Protein AF-A0A971BRP7-F1 (afdb_monomer_lite)

Structure (mmCIF, N/CA/C/O backbone):
data_AF-A0A971BRP7-F1
#
_entry.id   AF-A0A971BRP7-F1
#
loop_
_atom_site.group_PDB
_atom_site.id
_atom_site.type_symbol
_atom_site.label_atom_id
_atom_site.label_alt_id
_atom_site.label_comp_id
_atom_site.label_asym_id
_atom_site.label_entity_id
_atom_site.label_seq_id
_atom_site.pdbx_PDB_ins_code
_atom_site.Cartn_x
_atom_site.Cartn_y
_atom_site.Cartn_z
_atom_site.occupancy
_atom_site.B_iso_or_equiv
_atom_site.auth_seq_id
_atom_site.auth_comp_id
_atom_site.auth_asym_id
_atom_site.auth_atom_id
_atom_site.pdbx_PDB_model_num
ATOM 1 N N . MET A 1 1 ? -30.272 35.375 44.073 1.00 50.72 1 MET A N 1
ATOM 2 C CA . MET A 1 1 ? -29.028 36.165 44.194 1.00 50.72 1 MET A CA 1
ATOM 3 C C . MET A 1 1 ? -27.838 35.261 43.909 1.00 50.72 1 MET A C 1
ATOM 5 O O . MET A 1 1 ? -27.500 34.450 44.753 1.00 50.72 1 MET A O 1
ATOM 9 N N . ALA A 1 2 ? -27.230 35.386 42.732 1.00 46.94 2 ALA A N 1
ATOM 10 C CA . ALA A 1 2 ? -25.872 34.924 42.449 1.00 46.94 2 ALA A CA 1
ATOM 11 C C . ALA A 1 2 ? -25.358 35.765 41.273 1.00 46.94 2 ALA A C 1
ATOM 13 O O . ALA A 1 2 ? -25.915 35.740 40.180 1.00 46.94 2 ALA A O 1
ATOM 14 N N . LYS A 1 3 ? -24.373 36.614 41.567 1.00 53.03 3 LYS A N 1
ATOM 15 C CA . LYS A 1 3 ? -23.630 37.446 40.617 1.00 53.03 3 LYS A CA 1
ATOM 16 C C . LYS A 1 3 ? -22.533 36.584 39.991 1.00 53.03 3 LYS A C 1
ATOM 18 O O . LYS A 1 3 ? -21.958 35.786 40.728 1.00 53.03 3 LYS A O 1
ATOM 23 N N . SER A 1 4 ? -22.184 36.851 38.727 1.00 46.00 4 SER A N 1
ATOM 24 C CA . SER A 1 4 ? -20.840 36.770 38.095 1.00 46.00 4 SER A CA 1
ATOM 25 C C . SER A 1 4 ? -20.939 36.179 36.686 1.00 46.00 4 SER A C 1
ATOM 27 O O . SER A 1 4 ? -21.708 35.257 36.479 1.00 46.00 4 SER A O 1
ATOM 29 N N . LYS A 1 5 ? -20.180 36.580 35.667 1.00 52.84 5 LYS A N 1
ATOM 30 C CA . LYS A 1 5 ? -19.298 37.725 35.406 1.00 52.84 5 LYS A CA 1
ATOM 31 C C . LYS A 1 5 ? -19.125 37.730 33.882 1.00 52.84 5 LYS A C 1
ATOM 33 O O . LYS A 1 5 ? -18.932 36.687 33.268 1.00 52.84 5 LYS A O 1
ATOM 38 N N . THR A 1 6 ? -19.201 38.914 33.303 1.00 49.50 6 THR A N 1
ATOM 39 C CA . THR A 1 6 ? -19.110 39.221 31.876 1.00 49.50 6 THR A CA 1
ATOM 40 C C . THR A 1 6 ? -17.672 39.049 31.366 1.00 49.50 6 THR A C 1
ATOM 42 O O . THR A 1 6 ? -16.755 39.636 31.942 1.00 49.50 6 THR A O 1
ATOM 45 N N . ALA A 1 7 ? -17.463 38.302 30.275 1.00 58.00 7 ALA A N 1
ATOM 46 C CA . ALA A 1 7 ? -16.164 38.165 29.606 1.00 58.00 7 ALA A CA 1
ATOM 47 C C . ALA A 1 7 ? -16.152 38.899 28.250 1.00 58.00 7 ALA A C 1
ATOM 49 O O . ALA A 1 7 ? -16.600 38.412 27.219 1.00 58.00 7 ALA A O 1
ATOM 50 N N . LYS A 1 8 ? -15.664 40.135 28.351 1.00 57.88 8 LYS A N 1
ATOM 51 C CA . LYS A 1 8 ? -14.970 41.024 27.404 1.00 57.88 8 LYS A CA 1
ATOM 52 C C . LYS A 1 8 ? -14.690 40.499 25.978 1.00 57.88 8 LYS A C 1
ATOM 54 O O . LYS A 1 8 ? -13.767 39.725 25.750 1.00 57.88 8 LYS A O 1
ATOM 59 N N . SER A 1 9 ? -15.399 41.079 25.009 1.00 50.59 9 SER A N 1
ATOM 60 C CA . SER A 1 9 ? -15.060 41.107 23.582 1.00 50.59 9 SER A CA 1
ATOM 61 C C . SER A 1 9 ? -13.844 42.011 23.325 1.00 50.59 9 SER A C 1
ATOM 63 O O . SER A 1 9 ? -13.901 43.217 23.583 1.00 50.59 9 SER A O 1
ATOM 65 N N . GLY A 1 10 ? -12.753 41.448 22.807 1.00 54.00 10 GLY A N 1
ATOM 66 C CA . GLY A 1 10 ? -11.588 42.192 22.327 1.00 54.00 10 GLY A CA 1
ATOM 67 C C . GLY A 1 10 ? -11.735 42.549 20.850 1.00 54.00 10 GLY A C 1
ATOM 68 O O . GLY A 1 10 ? -11.428 41.738 19.984 1.00 54.00 10 GLY A O 1
ATOM 69 N N . LYS A 1 11 ? -12.216 43.763 20.579 1.00 51.66 11 LYS A N 1
ATOM 70 C CA . LYS A 1 11 ? -12.203 44.418 19.269 1.00 51.66 11 LYS A CA 1
ATOM 71 C C . LYS A 1 11 ? -10.840 45.088 19.093 1.00 51.66 11 LYS A C 1
ATOM 73 O O . LYS A 1 11 ? -10.501 45.974 19.872 1.00 51.66 11 LYS A O 1
ATOM 78 N N . SER A 1 12 ? -10.049 44.646 18.121 1.00 56.62 12 SER A N 1
ATOM 79 C CA . SER A 1 12 ? -8.823 45.328 17.702 1.00 56.62 12 SER A CA 1
ATOM 80 C C . SER A 1 12 ? -9.032 45.941 16.323 1.00 56.62 12 SER A C 1
ATOM 82 O O . SER A 1 12 ? -8.952 45.285 15.286 1.00 56.62 12 SER A O 1
ATOM 84 N N . ASP A 1 13 ? -9.317 47.239 16.346 1.00 53.88 13 ASP A N 1
ATOM 85 C CA . ASP A 1 13 ? -9.281 48.128 15.198 1.00 53.88 13 ASP A CA 1
ATOM 86 C C . ASP A 1 13 ? -7.831 48.235 14.692 1.00 53.88 13 ASP A C 1
ATOM 88 O O . ASP A 1 13 ? -6.940 48.682 15.420 1.00 53.88 13 ASP A O 1
ATOM 92 N N . LYS A 1 14 ? -7.567 47.832 13.441 1.00 58.16 14 LYS A N 1
ATOM 93 C CA . LYS A 1 14 ? -6.310 48.160 12.756 1.00 58.16 14 LYS A CA 1
ATOM 94 C C . LYS A 1 14 ? -6.590 49.170 11.654 1.00 58.16 14 LYS A C 1
ATOM 96 O O . LYS A 1 14 ? -7.125 48.844 10.599 1.00 58.16 14 LYS A O 1
ATOM 101 N N . ALA A 1 15 ? -6.239 50.408 11.985 1.00 53.81 15 ALA A N 1
ATOM 102 C CA . ALA A 1 15 ? -6.351 51.601 11.172 1.00 53.81 15 ALA A CA 1
ATOM 103 C C . ALA A 1 15 ? -5.710 51.441 9.787 1.00 53.81 15 ALA A C 1
ATOM 105 O O . ALA A 1 15 ? -4.646 50.836 9.626 1.00 53.81 15 ALA A O 1
ATOM 106 N N . GLY A 1 16 ? -6.380 52.035 8.800 1.00 49.34 16 GLY A N 1
ATOM 107 C CA . GLY A 1 16 ? -5.879 52.184 7.447 1.00 49.34 16 GLY A CA 1
ATOM 108 C C . GLY A 1 16 ? -4.649 53.083 7.379 1.00 49.34 16 GLY A C 1
ATOM 109 O O . GLY A 1 16 ? -4.495 54.030 8.146 1.00 49.34 16 GLY A O 1
ATOM 110 N N . ASN A 1 17 ? -3.800 52.804 6.396 1.00 49.53 17 ASN A N 1
ATOM 111 C CA . ASN A 1 17 ? -2.860 53.780 5.877 1.00 49.53 17 ASN A CA 1
ATOM 112 C C . ASN A 1 17 ? -3.037 53.841 4.358 1.00 49.53 17 ASN A C 1
ATOM 114 O O . ASN A 1 17 ? -2.542 52.992 3.616 1.00 49.53 17 ASN A O 1
ATOM 118 N N . ALA A 1 18 ? -3.823 54.823 3.923 1.00 52.53 18 ALA A N 1
ATOM 119 C CA . ALA A 1 18 ? -3.968 55.210 2.533 1.00 52.53 18 ALA A CA 1
ATOM 120 C C . ALA A 1 18 ? -2.824 56.172 2.184 1.00 52.53 18 ALA A C 1
ATOM 122 O O . ALA A 1 18 ? -2.900 57.366 2.451 1.00 52.53 18 ALA A O 1
ATOM 123 N N . GLY A 1 19 ? -1.761 55.640 1.583 1.00 51.09 19 GLY A N 1
ATOM 124 C CA . GLY A 1 19 ? -0.672 56.422 1.004 1.00 51.09 19 GLY A CA 1
ATOM 125 C C . GLY A 1 19 ? -0.676 56.289 -0.513 1.00 51.09 19 GLY A C 1
ATOM 126 O O . GLY A 1 19 ? -0.038 55.392 -1.055 1.00 51.09 19 GLY A O 1
ATOM 127 N N . LYS A 1 20 ? -1.408 57.179 -1.194 1.00 52.69 20 LYS A N 1
ATOM 128 C CA . LYS A 1 20 ? -1.277 57.426 -2.636 1.00 52.69 20 LYS A CA 1
ATOM 129 C C . LYS A 1 20 ? 0.123 57.983 -2.906 1.00 52.69 20 LYS A C 1
ATOM 131 O O . LYS A 1 20 ? 0.429 59.102 -2.509 1.00 52.69 20 LYS A O 1
ATOM 136 N N . GLY A 1 21 ? 0.941 57.202 -3.600 1.00 50.88 21 GLY A N 1
ATOM 137 C CA . GLY A 1 21 ? 2.238 57.600 -4.136 1.00 50.88 21 GLY A CA 1
ATOM 138 C C . GLY A 1 21 ? 2.336 57.156 -5.587 1.00 50.88 21 GLY A C 1
ATOM 139 O O . GLY A 1 21 ? 2.963 56.151 -5.893 1.00 50.88 21 GLY A O 1
ATOM 140 N N . ASP A 1 22 ? 1.650 57.895 -6.451 1.00 56.91 22 ASP A N 1
ATOM 141 C CA . ASP A 1 22 ? 1.823 57.879 -7.898 1.00 56.91 22 ASP A CA 1
ATOM 142 C C . ASP A 1 22 ? 3.239 58.382 -8.218 1.00 56.91 22 ASP A C 1
ATOM 144 O O . ASP A 1 22 ? 3.587 59.498 -7.813 1.00 56.91 22 ASP A O 1
ATOM 148 N N . LYS A 1 23 ? 4.069 57.542 -8.855 1.00 53.31 23 LYS A N 1
ATOM 149 C CA . LYS A 1 23 ? 5.197 57.963 -9.701 1.00 53.31 23 LYS A CA 1
ATOM 150 C C . LYS A 1 23 ? 5.869 56.786 -10.417 1.00 53.31 23 LYS A C 1
ATOM 152 O O . LYS A 1 23 ? 6.458 55.897 -9.807 1.00 53.31 23 LYS A O 1
ATOM 157 N N . SER A 1 24 ? 5.889 56.934 -11.740 1.00 53.84 24 SER A N 1
ATOM 158 C CA . SER A 1 24 ? 6.889 56.439 -12.697 1.00 53.84 24 SER A CA 1
ATOM 159 C C . SER A 1 24 ? 6.947 54.935 -12.965 1.00 53.84 24 SER A C 1
ATOM 161 O O . SER A 1 24 ? 7.870 54.226 -12.574 1.00 53.84 24 SER A O 1
ATOM 163 N N . ASP A 1 25 ? 6.000 54.510 -13.794 1.00 54.03 25 ASP A N 1
ATOM 164 C CA . ASP A 1 25 ? 6.086 53.343 -14.663 1.00 54.03 25 ASP A CA 1
ATOM 165 C C . ASP A 1 25 ? 7.074 53.639 -15.815 1.00 54.03 25 ASP A C 1
ATOM 167 O O . ASP A 1 25 ? 6.736 54.277 -16.816 1.00 54.03 25 ASP A O 1
ATOM 171 N N . LYS A 1 26 ? 8.354 53.283 -15.642 1.00 54.88 26 LYS A N 1
ATOM 172 C CA . LYS A 1 26 ? 9.332 53.297 -16.743 1.00 54.88 26 LYS A CA 1
ATOM 173 C C . LYS A 1 26 ? 10.458 52.283 -16.513 1.00 54.88 26 LYS A C 1
ATOM 175 O O . LYS A 1 26 ? 11.504 52.598 -15.962 1.00 54.88 26 LYS A O 1
ATOM 180 N N . GLY A 1 27 ? 10.236 51.071 -17.025 1.00 56.31 27 GLY A N 1
ATOM 181 C CA . GLY A 1 27 ? 11.297 50.189 -17.523 1.00 56.31 27 GLY A CA 1
ATOM 182 C C . GLY A 1 27 ? 11.855 49.135 -16.563 1.00 56.31 27 GLY A C 1
ATOM 183 O O . GLY A 1 27 ? 13.029 49.199 -16.228 1.00 56.31 27 GLY A O 1
ATOM 184 N N . ASP A 1 28 ? 11.082 48.093 -16.230 1.00 53.66 28 ASP A N 1
ATOM 185 C CA . ASP A 1 28 ? 11.605 46.923 -15.492 1.00 53.66 28 ASP A CA 1
ATOM 186 C C . ASP A 1 28 ? 11.364 45.579 -16.211 1.00 53.66 28 ASP A C 1
ATOM 188 O O . ASP A 1 28 ? 10.939 44.571 -15.643 1.00 53.66 28 ASP A O 1
ATOM 192 N N . LYS A 1 29 ? 11.645 45.538 -17.522 1.00 58.62 29 LYS A N 1
ATOM 193 C CA . LYS A 1 29 ? 11.709 44.264 -18.269 1.00 58.62 29 LYS A CA 1
ATOM 194 C C . LYS A 1 29 ? 13.022 43.495 -18.025 1.00 58.62 29 LYS A C 1
ATOM 196 O O . LYS A 1 29 ? 13.113 42.331 -18.409 1.00 58.62 29 LYS A O 1
ATOM 201 N N . GLY A 1 30 ? 14.004 44.096 -17.342 1.00 58.03 30 GLY A N 1
ATOM 202 C CA . GLY A 1 30 ? 15.287 43.468 -16.992 1.00 58.03 30 GLY A CA 1
ATOM 203 C C . GLY A 1 30 ? 15.272 42.641 -15.695 1.00 58.03 30 GLY A C 1
ATOM 204 O O . GLY A 1 30 ? 15.993 41.646 -15.593 1.00 58.03 30 GLY A O 1
ATOM 205 N N . GLY A 1 31 ? 14.423 42.976 -14.714 1.00 66.88 31 GLY A N 1
ATOM 206 C CA . GLY A 1 31 ? 14.435 42.325 -13.398 1.00 66.88 31 GLY A CA 1
ATOM 207 C C . GLY A 1 31 ? 13.960 40.865 -13.386 1.00 66.88 31 GLY A C 1
ATOM 208 O O . GLY A 1 31 ? 14.414 40.058 -12.565 1.00 66.88 31 GLY A O 1
ATOM 209 N N . LYS A 1 32 ? 13.076 40.472 -14.314 1.00 72.94 32 LYS A N 1
ATOM 210 C CA . LYS A 1 32 ? 12.477 39.122 -14.316 1.00 72.94 32 LYS A CA 1
ATOM 211 C C . LYS A 1 32 ? 13.487 38.031 -14.692 1.00 72.94 32 LYS A C 1
ATOM 213 O O . LYS A 1 32 ? 13.507 36.980 -14.048 1.00 72.94 32 LYS A O 1
ATOM 218 N N . ALA A 1 33 ? 14.361 38.297 -15.665 1.00 76.06 33 ALA A N 1
ATOM 219 C CA . ALA A 1 33 ? 15.396 37.354 -16.094 1.00 76.06 33 ALA A CA 1
ATOM 220 C C . ALA A 1 33 ? 16.473 37.159 -15.010 1.00 76.06 33 ALA A C 1
ATOM 222 O O . ALA A 1 33 ? 16.805 36.026 -14.655 1.00 76.06 33 ALA A O 1
ATOM 223 N N . ALA A 1 34 ? 16.935 38.249 -14.388 1.00 81.06 34 ALA A N 1
ATOM 224 C CA . ALA A 1 34 ? 17.905 38.186 -13.294 1.00 81.06 34 ALA A CA 1
ATOM 225 C C . ALA A 1 34 ? 17.356 37.426 -12.068 1.00 81.06 34 ALA A C 1
ATOM 227 O O . ALA A 1 34 ? 18.059 36.622 -11.445 1.00 8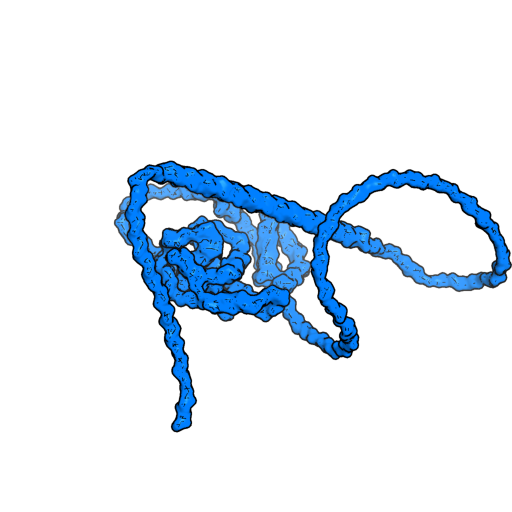1.06 34 ALA A O 1
ATOM 228 N N . LYS A 1 35 ? 16.068 37.612 -11.743 1.00 82.56 35 LYS A N 1
ATOM 229 C CA . LYS A 1 35 ? 15.405 36.894 -10.642 1.00 82.56 35 LYS A CA 1
ATOM 230 C C . LYS A 1 35 ? 15.256 35.395 -10.924 1.00 82.56 35 LYS A C 1
ATOM 232 O O . LYS A 1 35 ? 15.413 34.592 -10.001 1.00 82.56 35 LYS A O 1
ATOM 237 N N . ALA A 1 36 ? 14.990 35.008 -12.173 1.00 84.75 36 ALA A N 1
ATOM 238 C CA . ALA A 1 36 ? 14.926 33.604 -12.582 1.00 84.75 36 ALA A CA 1
ATOM 239 C C . ALA A 1 36 ? 16.300 32.918 -12.472 1.00 84.75 36 ALA A C 1
ATOM 241 O O . ALA A 1 36 ? 16.403 31.867 -11.839 1.00 84.75 36 ALA A O 1
ATOM 242 N N . ALA A 1 37 ? 17.365 33.562 -12.961 1.00 88.94 37 ALA A N 1
ATOM 243 C CA . ALA A 1 37 ? 18.731 33.045 -12.853 1.00 88.94 37 ALA A CA 1
ATOM 244 C C . ALA A 1 37 ? 19.175 32.861 -11.387 1.00 88.94 37 ALA A C 1
ATOM 246 O O . ALA A 1 37 ? 19.760 31.837 -11.028 1.00 88.94 37 ALA A O 1
ATOM 247 N N . LYS A 1 38 ? 18.826 33.803 -10.497 1.00 90.31 38 LYS A N 1
ATOM 248 C CA . LYS A 1 38 ? 19.119 33.686 -9.056 1.00 90.31 38 LYS A CA 1
ATOM 249 C C . LYS A 1 38 ? 18.382 32.510 -8.401 1.00 90.31 38 LYS A C 1
ATOM 251 O O . LYS A 1 38 ? 18.934 31.856 -7.517 1.00 90.31 38 LYS A O 1
ATOM 256 N N . ARG A 1 39 ? 17.146 32.221 -8.826 1.00 90.75 39 ARG A N 1
ATOM 257 C CA . ARG A 1 39 ? 16.372 31.066 -8.339 1.00 90.75 39 ARG A CA 1
ATOM 258 C C . ARG A 1 39 ? 16.939 29.736 -8.834 1.00 90.75 39 ARG A C 1
ATOM 260 O O . ARG A 1 39 ? 17.006 28.809 -8.033 1.00 90.75 39 ARG A O 1
ATOM 267 N N . ALA A 1 40 ? 17.379 29.664 -10.090 1.00 92.06 40 ALA A N 1
ATOM 268 C 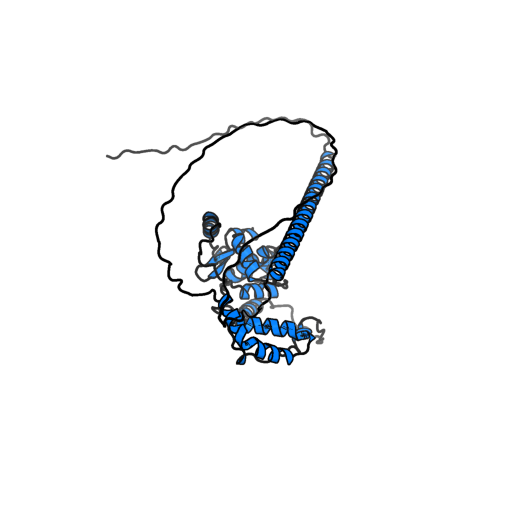CA . ALA A 1 40 ? 18.015 28.472 -10.652 1.00 92.06 40 ALA A CA 1
ATOM 269 C C . ALA A 1 40 ? 19.299 28.114 -9.885 1.00 92.06 40 ALA A C 1
ATOM 271 O O . ALA A 1 40 ? 19.386 27.026 -9.324 1.00 92.06 40 ALA A O 1
ATOM 272 N N . ARG A 1 41 ? 20.210 29.082 -9.700 1.00 92.75 41 ARG A N 1
ATOM 273 C CA . ARG A 1 41 ? 21.448 28.882 -8.921 1.00 92.75 41 ARG A CA 1
ATOM 274 C C . ARG A 1 41 ? 21.188 28.468 -7.469 1.00 92.75 41 ARG A C 1
ATOM 276 O O . ARG A 1 41 ? 21.946 27.695 -6.891 1.00 92.75 41 ARG A O 1
ATOM 283 N N . LYS A 1 42 ? 20.115 28.979 -6.849 1.00 94.25 42 LYS A N 1
ATOM 284 C CA . LYS A 1 42 ? 19.732 28.579 -5.483 1.00 94.25 42 LYS A CA 1
ATOM 285 C C . LYS A 1 42 ? 19.247 27.126 -5.428 1.00 94.25 42 LYS A C 1
ATOM 287 O O . LYS A 1 42 ? 19.546 26.453 -4.448 1.00 94.25 42 LYS A O 1
ATOM 292 N N . ARG A 1 43 ? 18.501 26.664 -6.438 1.00 93.06 43 ARG A N 1
ATOM 293 C CA . ARG A 1 43 ? 18.030 25.273 -6.527 1.00 93.06 43 ARG A CA 1
ATOM 294 C C . ARG A 1 43 ? 19.190 24.311 -6.754 1.00 93.06 43 ARG A C 1
ATOM 296 O O . ARG A 1 43 ? 19.330 23.387 -5.970 1.00 93.06 43 ARG A O 1
ATOM 303 N N . GLU A 1 44 ? 20.069 24.613 -7.702 1.00 96.06 44 GLU A N 1
ATOM 304 C CA . GLU A 1 44 ? 21.271 23.817 -7.984 1.00 96.06 44 GLU A CA 1
ATOM 305 C C . GLU A 1 44 ? 22.172 23.681 -6.742 1.00 96.06 44 GLU A C 1
ATOM 307 O O . GLU A 1 44 ? 22.601 22.589 -6.380 1.00 96.06 44 GLU A O 1
ATOM 312 N N . LYS A 1 45 ? 22.380 24.775 -5.994 1.00 95.38 45 LYS A N 1
ATOM 313 C CA . LYS A 1 45 ? 23.128 24.725 -4.727 1.00 95.38 45 LYS A CA 1
ATOM 314 C C . LYS A 1 45 ? 22.437 23.875 -3.652 1.00 95.38 45 LYS A C 1
ATOM 316 O O . LYS A 1 45 ? 23.123 23.285 -2.821 1.00 95.38 45 LYS A O 1
ATOM 321 N N . ALA A 1 46 ? 21.105 23.860 -3.611 1.00 93.06 46 ALA A N 1
ATOM 322 C CA . ALA A 1 46 ? 20.355 23.046 -2.656 1.00 93.06 46 ALA A CA 1
ATOM 323 C C . ALA A 1 46 ? 20.403 21.558 -3.028 1.00 93.06 46 ALA A C 1
ATOM 325 O O . ALA A 1 46 ? 20.581 20.722 -2.150 1.00 93.06 46 ALA A O 1
ATOM 326 N N . GLU A 1 47 ? 20.309 21.249 -4.319 1.00 94.75 47 GLU A N 1
ATOM 327 C CA . GLU A 1 47 ? 20.413 19.892 -4.851 1.00 94.75 47 GLU A CA 1
ATOM 328 C C . GLU A 1 47 ? 21.802 19.300 -4.606 1.00 94.75 47 GLU A C 1
ATOM 330 O O . GLU A 1 47 ? 21.903 18.228 -4.019 1.00 94.75 47 GLU A O 1
ATOM 335 N N . ARG A 1 48 ? 22.870 20.060 -4.887 1.00 97.31 48 ARG A N 1
ATOM 336 C CA . ARG A 1 48 ? 24.248 19.633 -4.601 1.00 97.31 48 ARG A CA 1
ATOM 337 C C . ARG A 1 48 ? 24.485 19.324 -3.118 1.00 97.31 48 ARG A C 1
ATOM 339 O O . ARG A 1 48 ? 25.182 18.372 -2.798 1.00 97.31 48 ARG A O 1
ATOM 346 N N . ARG A 1 49 ? 23.890 20.103 -2.205 1.00 95.56 49 ARG A N 1
ATOM 347 C CA . ARG A 1 49 ? 23.965 19.834 -0.755 1.00 95.56 49 ARG A CA 1
ATOM 348 C C . ARG A 1 49 ? 23.192 18.581 -0.353 1.00 95.56 49 ARG A C 1
ATOM 350 O O . ARG A 1 49 ? 23.643 17.852 0.518 1.00 95.56 49 ARG A O 1
ATOM 357 N N . ALA A 1 50 ? 22.034 18.341 -0.966 1.00 91.81 50 ALA A N 1
ATOM 358 C CA . ALA A 1 50 ? 21.249 17.140 -0.704 1.00 91.81 50 ALA A CA 1
ATOM 359 C C . ALA A 1 50 ? 21.955 15.877 -1.221 1.00 91.81 50 ALA A C 1
ATOM 361 O O . ALA A 1 50 ? 21.887 14.833 -0.581 1.00 91.81 50 ALA A O 1
ATOM 362 N N . GLU A 1 51 ? 22.642 15.967 -2.360 1.00 95.00 51 GLU A N 1
ATOM 363 C CA . GLU A 1 51 ? 23.454 14.877 -2.902 1.00 95.00 51 GLU A CA 1
ATOM 364 C C . GLU A 1 51 ? 24.691 14.595 -2.038 1.00 95.00 51 GLU A C 1
ATOM 366 O O . GLU A 1 51 ? 24.951 13.441 -1.709 1.00 95.00 51 GLU A O 1
ATOM 371 N N . GLU A 1 52 ? 25.396 15.639 -1.591 1.00 97.31 52 GLU A N 1
ATOM 372 C CA . GLU A 1 52 ? 26.528 15.517 -0.662 1.00 97.31 52 GLU A CA 1
ATOM 373 C C . GLU A 1 52 ? 26.111 14.847 0.656 1.00 97.31 52 GLU A C 1
ATOM 375 O O . GLU A 1 52 ? 26.770 13.912 1.103 1.00 97.31 52 GLU A O 1
ATOM 380 N N . GLN A 1 53 ? 24.962 15.239 1.214 1.00 95.12 53 GLN A N 1
ATOM 381 C CA . GLN A 1 53 ? 24.422 14.628 2.429 1.00 95.12 53 GLN A CA 1
ATOM 382 C C . GLN A 1 53 ? 24.047 13.149 2.224 1.00 95.12 53 GLN A C 1
ATOM 384 O O . GLN A 1 53 ? 24.344 12.316 3.073 1.00 95.12 53 GLN A O 1
ATOM 389 N N . ARG A 1 54 ? 23.464 12.785 1.072 1.00 96.75 54 ARG A N 1
ATOM 390 C CA . ARG A 1 54 ? 23.182 11.374 0.741 1.00 96.75 54 ARG A CA 1
ATOM 391 C C . ARG A 1 54 ? 24.458 10.544 0.605 1.00 96.75 54 ARG A C 1
ATOM 393 O O . ARG A 1 54 ? 24.467 9.382 0.997 1.00 96.75 54 ARG A O 1
ATOM 400 N N . ALA A 1 55 ? 25.518 11.119 0.038 1.00 96.75 55 ALA A N 1
ATOM 401 C CA . ALA A 1 55 ? 26.806 10.444 -0.078 1.00 96.75 55 ALA A CA 1
ATOM 402 C C . ALA A 1 55 ? 27.462 10.227 1.297 1.00 96.75 55 ALA A C 1
ATOM 404 O O . ALA A 1 55 ? 28.086 9.191 1.520 1.00 96.75 55 ALA A O 1
ATOM 405 N N . GLU A 1 56 ? 27.306 11.174 2.224 1.00 97.50 56 GLU A N 1
ATOM 406 C CA . GLU A 1 56 ? 27.767 11.033 3.608 1.00 97.50 56 GLU A CA 1
ATOM 407 C C . GLU A 1 56 ? 26.982 9.952 4.367 1.00 97.50 56 GLU A C 1
ATOM 409 O O . GLU A 1 56 ? 27.594 9.079 4.984 1.00 97.50 56 GLU A O 1
ATOM 414 N N . ASP A 1 57 ? 25.652 9.931 4.235 1.00 92.62 57 ASP A N 1
ATOM 415 C CA . ASP A 1 57 ? 24.796 8.908 4.849 1.00 92.62 57 ASP A CA 1
ATOM 416 C C . ASP A 1 57 ? 25.139 7.490 4.351 1.00 92.62 57 ASP A C 1
ATOM 418 O O . ASP A 1 57 ? 25.192 6.548 5.145 1.00 92.62 57 ASP A O 1
ATOM 422 N N . LEU A 1 58 ? 25.429 7.333 3.052 1.00 96.31 58 LEU A N 1
ATOM 423 C CA . LEU A 1 58 ? 25.862 6.054 2.475 1.00 96.31 58 LEU A CA 1
ATOM 424 C C . LEU A 1 58 ? 27.204 5.587 3.054 1.00 96.31 58 LEU A C 1
ATOM 426 O O . LEU A 1 58 ? 27.324 4.428 3.447 1.00 96.31 58 LEU A O 1
ATOM 430 N N . ARG A 1 59 ? 28.189 6.485 3.191 1.00 97.81 59 ARG A N 1
ATOM 431 C CA . ARG A 1 59 ? 29.480 6.153 3.822 1.00 97.81 59 ARG A CA 1
ATOM 432 C C . ARG A 1 59 ? 29.313 5.756 5.286 1.00 97.81 59 ARG A C 1
ATOM 434 O O . ARG A 1 59 ? 29.953 4.813 5.743 1.00 97.81 59 ARG A O 1
ATOM 441 N N . ALA A 1 60 ? 28.442 6.446 6.022 1.00 95.12 60 ALA A N 1
ATOM 442 C CA . ALA A 1 60 ? 28.140 6.099 7.407 1.00 95.12 60 ALA A CA 1
ATOM 443 C C . ALA A 1 60 ? 27.457 4.724 7.518 1.00 95.12 60 ALA A C 1
ATOM 445 O O . ALA A 1 60 ? 27.715 3.976 8.461 1.00 95.12 60 ALA A O 1
ATOM 446 N N . GLN A 1 61 ? 26.602 4.366 6.556 1.00 95.94 61 GLN A N 1
ATOM 447 C CA . GLN A 1 61 ? 25.980 3.045 6.501 1.00 95.94 61 GLN A CA 1
ATOM 448 C C . GLN A 1 61 ? 27.005 1.942 6.205 1.00 95.94 61 GLN A C 1
ATOM 450 O O . GLN A 1 61 ? 26.992 0.919 6.888 1.00 95.94 61 GLN A O 1
ATOM 455 N N . GLU A 1 62 ? 27.909 2.155 5.246 1.00 97.38 62 GLU A N 1
ATOM 456 C CA . GLU A 1 62 ? 28.987 1.208 4.928 1.00 97.38 62 GLU A CA 1
ATOM 457 C C . GLU A 1 62 ? 29.899 0.961 6.137 1.00 97.38 62 GLU A C 1
ATOM 459 O O . GLU A 1 62 ? 30.158 -0.193 6.474 1.00 97.38 62 GLU A O 1
ATOM 464 N N . GLN A 1 63 ? 30.288 2.018 6.862 1.00 97.38 63 GLN A N 1
ATOM 465 C CA . GLN A 1 63 ? 31.083 1.889 8.090 1.00 97.38 63 GLN A CA 1
ATOM 466 C C . GLN A 1 63 ? 30.379 1.050 9.164 1.00 97.38 63 GLN A C 1
ATOM 468 O O . GLN A 1 63 ? 31.015 0.219 9.808 1.00 97.38 63 GLN A O 1
ATOM 473 N N . ARG A 1 64 ? 29.059 1.208 9.338 1.00 97.44 64 ARG A N 1
ATOM 474 C CA . ARG A 1 64 ? 28.285 0.396 10.297 1.00 97.44 64 ARG A CA 1
ATOM 475 C C . ARG A 1 64 ? 28.227 -1.077 9.902 1.00 97.44 64 ARG A C 1
ATOM 477 O O . ARG A 1 64 ? 28.283 -1.939 10.774 1.00 97.44 64 ARG A O 1
ATOM 484 N N . VAL A 1 65 ? 28.101 -1.368 8.607 1.00 96.31 65 VAL A N 1
ATOM 485 C CA . VAL A 1 65 ? 28.103 -2.748 8.096 1.00 96.31 65 VAL A CA 1
ATOM 486 C C . VAL A 1 65 ? 29.481 -3.386 8.284 1.00 96.31 65 VAL A C 1
ATOM 488 O O . VAL A 1 65 ? 29.573 -4.543 8.692 1.00 96.31 65 VAL A O 1
ATOM 491 N N . GLU A 1 66 ? 30.556 -2.638 8.038 1.00 97.19 66 GLU A N 1
ATOM 492 C CA . GLU A 1 66 ? 31.923 -3.114 8.260 1.00 97.19 66 GLU A CA 1
ATOM 493 C C . GLU A 1 66 ? 32.213 -3.364 9.749 1.00 97.19 66 GLU A C 1
ATOM 495 O O . GLU A 1 66 ? 32.771 -4.405 10.099 1.00 97.19 66 GLU A O 1
ATOM 500 N N . GLU A 1 67 ? 31.759 -2.477 10.640 1.00 97.12 67 GLU A N 1
ATOM 501 C CA . GLU A 1 67 ? 31.878 -2.656 12.091 1.00 97.12 67 GLU A CA 1
ATOM 502 C C . GLU A 1 67 ? 31.091 -3.878 12.588 1.00 97.12 67 GLU A C 1
ATOM 504 O O . GLU A 1 67 ? 31.632 -4.686 13.348 1.00 97.12 67 GLU A O 1
ATOM 509 N N . GLN A 1 68 ? 29.856 -4.078 12.108 1.00 96.12 68 GLN A N 1
ATOM 510 C CA . GLN A 1 68 ? 29.078 -5.287 12.406 1.00 96.12 68 GLN A CA 1
ATOM 511 C C . GLN A 1 68 ? 29.809 -6.553 11.956 1.00 96.12 68 GLN A C 1
ATOM 513 O O . GLN A 1 68 ? 29.931 -7.503 12.727 1.00 96.12 68 GLN A O 1
ATOM 518 N N . ARG A 1 69 ? 30.371 -6.554 10.743 1.00 97.19 69 ARG A N 1
ATOM 519 C CA . ARG A 1 69 ? 31.128 -7.699 10.225 1.00 97.19 69 ARG A CA 1
ATOM 520 C C . ARG A 1 69 ? 32.382 -7.982 11.055 1.00 97.19 69 ARG A C 1
ATOM 522 O O . ARG A 1 69 ? 32.698 -9.143 11.317 1.00 97.19 69 ARG A O 1
ATOM 529 N N . ALA A 1 70 ? 33.093 -6.944 11.494 1.00 95.19 70 ALA A N 1
ATOM 530 C CA . ALA A 1 70 ? 34.240 -7.092 12.386 1.00 95.19 70 ALA A CA 1
ATOM 531 C C . ALA A 1 70 ? 33.827 -7.645 13.763 1.00 95.19 70 ALA A C 1
ATOM 533 O O . ALA A 1 70 ? 34.544 -8.464 14.345 1.00 95.19 70 ALA A O 1
ATOM 534 N N . GLN A 1 71 ? 32.664 -7.237 14.280 1.00 95.12 71 GLN A N 1
ATOM 535 C CA . GLN A 1 71 ? 32.115 -7.748 15.534 1.00 95.12 71 GLN A CA 1
ATOM 536 C C . GLN A 1 71 ? 31.730 -9.232 15.427 1.00 95.12 71 GLN A C 1
ATOM 538 O O . GLN A 1 71 ? 32.070 -10.011 16.318 1.00 95.12 71 GLN A O 1
ATOM 543 N N . GLU A 1 72 ? 31.108 -9.646 14.322 1.00 93.94 72 GLU A N 1
ATOM 544 C CA . GLU A 1 72 ? 30.788 -11.053 14.049 1.00 93.94 72 GLU A CA 1
ATOM 545 C C . GLU A 1 72 ? 32.048 -11.922 13.943 1.00 93.94 72 GLU A C 1
ATOM 547 O O . GLU A 1 72 ? 32.108 -12.995 14.543 1.00 93.94 72 GLU A O 1
ATOM 552 N N . GLN A 1 73 ? 33.096 -11.446 13.260 1.00 92.94 73 GLN A N 1
ATOM 553 C CA . GLN A 1 73 ? 34.372 -12.168 13.180 1.00 92.94 73 GLN A CA 1
ATOM 554 C C . GLN A 1 73 ? 35.033 -12.339 14.554 1.00 92.94 73 GLN A C 1
ATOM 556 O O . GLN A 1 73 ? 35.560 -13.411 14.857 1.00 92.94 73 GLN A O 1
ATOM 561 N N . ARG A 1 74 ? 34.975 -11.315 15.418 1.00 94.12 74 ARG A N 1
ATOM 562 C CA . ARG A 1 74 ? 35.469 -11.414 16.802 1.00 94.12 74 ARG A CA 1
ATOM 563 C C . ARG A 1 74 ? 34.665 -12.415 17.629 1.00 94.12 74 ARG A C 1
ATOM 565 O O . ARG A 1 74 ? 35.257 -13.158 18.405 1.00 94.12 74 ARG A O 1
ATOM 572 N N . ALA A 1 75 ? 33.344 -12.456 17.454 1.00 90.44 75 ALA A N 1
ATOM 573 C CA . ALA A 1 75 ? 32.486 -13.416 18.144 1.00 90.44 75 ALA A CA 1
ATOM 574 C C . ALA A 1 75 ? 32.766 -14.864 17.702 1.00 90.44 75 ALA A C 1
ATOM 576 O O . ALA A 1 75 ? 32.782 -15.766 18.537 1.00 90.44 75 ALA A O 1
ATOM 577 N N . GLN A 1 76 ? 33.048 -15.086 16.415 1.00 86.44 76 GLN A N 1
ATOM 578 C CA . GLN A 1 76 ? 33.378 -16.413 15.883 1.00 86.44 76 GLN A CA 1
ATOM 579 C C . GLN A 1 76 ? 34.774 -16.894 16.307 1.00 86.44 76 GLN A C 1
ATOM 581 O O . GLN A 1 76 ? 34.945 -18.071 16.612 1.00 86.44 76 GLN A O 1
ATOM 586 N N . GLY A 1 77 ? 35.765 -15.999 16.390 1.00 83.25 77 GLY A N 1
ATOM 587 C CA . GLY A 1 77 ? 37.127 -16.344 16.821 1.00 83.25 77 GLY A CA 1
ATOM 588 C C . GLY A 1 77 ? 37.286 -16.613 18.324 1.00 83.25 77 GLY A C 1
ATOM 589 O O . GLY A 1 77 ? 38.322 -17.123 18.740 1.00 83.25 77 GLY A O 1
ATOM 590 N N . ALA A 1 78 ? 36.283 -16.276 19.140 1.00 75.38 78 ALA A N 1
ATOM 591 C CA . ALA A 1 78 ? 36.317 -16.437 20.593 1.00 75.38 78 ALA A CA 1
ATOM 592 C C . ALA A 1 78 ? 35.630 -17.718 21.097 1.00 75.38 78 ALA A C 1
ATOM 594 O O . ALA A 1 78 ? 35.502 -17.881 22.310 1.00 75.38 78 ALA A O 1
ATOM 595 N N . GLN A 1 79 ? 35.187 -18.627 20.217 1.00 68.50 79 GLN A N 1
A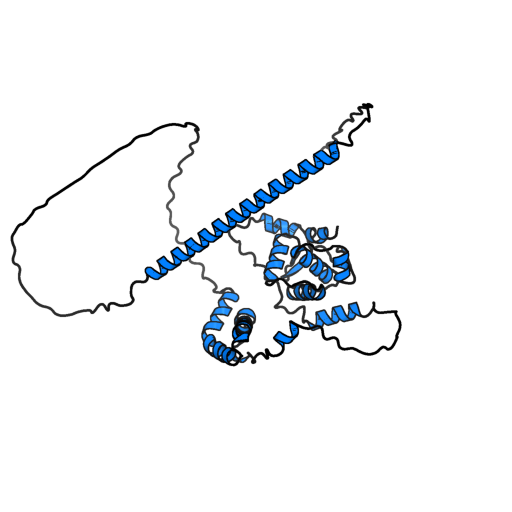TOM 596 C CA . GLN A 1 79 ? 34.704 -19.928 20.678 1.00 68.50 79 GLN A CA 1
ATOM 597 C C . GLN A 1 79 ? 35.889 -20.756 21.204 1.00 68.50 79 GLN A C 1
ATOM 599 O O . GLN A 1 79 ? 36.769 -21.118 20.418 1.00 68.50 79 GLN A O 1
ATOM 604 N N . PRO A 1 80 ? 35.953 -21.052 22.519 1.00 64.25 80 PRO A N 1
ATOM 605 C CA . PRO A 1 80 ? 36.956 -21.965 23.041 1.00 64.25 80 PRO A CA 1
ATOM 606 C C . PRO A 1 80 ? 36.748 -23.325 22.375 1.00 64.25 80 PRO A C 1
ATOM 608 O O . PRO A 1 80 ? 35.617 -23.810 22.293 1.00 64.25 80 PRO A O 1
ATOM 611 N N . ALA A 1 81 ? 37.834 -23.915 21.874 1.00 66.38 81 ALA A N 1
ATOM 612 C CA . ALA A 1 81 ? 37.802 -25.224 21.239 1.00 66.38 81 ALA A CA 1
ATOM 613 C C . ALA A 1 81 ? 37.048 -26.223 22.143 1.00 66.38 81 ALA A C 1
ATOM 615 O O . ALA A 1 81 ? 37.390 -26.354 23.325 1.00 66.38 81 ALA A O 1
ATOM 616 N N . PRO A 1 82 ? 36.003 -26.898 21.636 1.00 60.75 82 PRO A N 1
ATOM 617 C CA . PRO A 1 82 ? 35.244 -27.840 22.433 1.00 60.75 82 PRO A CA 1
ATOM 618 C C . PRO A 1 82 ? 36.094 -29.092 22.660 1.00 60.75 82 PRO A C 1
ATOM 620 O O . PRO A 1 82 ? 36.277 -29.904 21.760 1.00 60.75 82 PRO A O 1
ATOM 623 N N . GLY A 1 83 ? 36.585 -29.241 23.889 1.00 56.31 83 GLY A N 1
ATOM 624 C CA . GLY A 1 83 ? 37.030 -30.520 24.432 1.00 56.31 83 GLY A CA 1
ATOM 625 C C . GLY A 1 83 ? 38.527 -30.799 24.338 1.00 56.31 83 GLY A C 1
ATOM 626 O O . GLY A 1 83 ? 38.957 -31.611 23.527 1.00 56.31 83 GLY A O 1
ATOM 627 N N . GLU A 1 84 ? 39.297 -30.275 25.292 1.00 46.94 84 GLU A N 1
ATOM 628 C CA . GLU A 1 84 ? 40.252 -31.160 25.963 1.00 46.94 84 GLU A CA 1
ATOM 629 C C . GLU A 1 84 ? 39.492 -31.880 27.087 1.00 46.94 84 GLU A C 1
ATOM 631 O O . GLU A 1 84 ? 38.962 -31.223 27.993 1.00 46.94 84 GLU A O 1
ATOM 636 N N . PRO A 1 85 ? 39.364 -33.217 27.036 1.00 59.75 85 PRO A N 1
ATOM 637 C CA . PRO A 1 85 ? 38.759 -33.964 28.121 1.00 59.75 85 PRO A CA 1
ATOM 638 C C . PRO A 1 85 ? 39.652 -33.831 29.357 1.00 59.75 85 PRO A C 1
ATOM 640 O O . PRO A 1 85 ? 40.781 -34.318 29.388 1.00 59.75 85 PRO A O 1
ATOM 643 N N . ARG A 1 86 ? 39.124 -33.182 30.400 1.00 56.50 86 ARG A N 1
ATOM 644 C CA . ARG A 1 86 ? 39.648 -33.297 31.763 1.00 56.50 86 ARG A CA 1
ATOM 645 C C . ARG A 1 86 ? 39.519 -34.758 32.194 1.00 56.50 86 ARG A C 1
ATOM 647 O O . ARG A 1 86 ? 38.470 -35.177 32.676 1.00 56.50 86 ARG A O 1
ATOM 654 N N . GLY A 1 87 ? 40.585 -35.523 31.982 1.00 54.03 87 GLY A N 1
ATOM 655 C CA . GLY A 1 87 ? 40.793 -36.815 32.618 1.00 54.03 87 GLY A CA 1
ATOM 656 C C . GLY A 1 87 ? 40.949 -36.605 34.120 1.00 54.03 87 GLY A C 1
ATOM 657 O O . GLY A 1 87 ? 41.904 -35.971 34.564 1.00 54.03 87 GLY A O 1
ATOM 658 N N . GLY A 1 88 ? 39.965 -37.086 34.874 1.00 51.69 88 GLY A N 1
ATOM 659 C CA . GLY A 1 88 ? 40.017 -37.179 36.324 1.00 51.69 88 GLY A CA 1
ATOM 660 C C . GLY A 1 88 ? 40.784 -38.419 36.788 1.00 51.69 88 GLY A C 1
ATOM 661 O O . GLY A 1 88 ? 40.681 -39.479 36.178 1.00 51.69 88 GLY A O 1
ATOM 662 N N . ASP A 1 89 ? 41.520 -38.206 37.879 1.00 46.25 89 ASP A N 1
ATOM 663 C CA . ASP A 1 89 ? 41.801 -39.097 39.010 1.00 46.25 89 ASP A CA 1
ATOM 664 C C . ASP A 1 89 ? 42.317 -40.526 38.768 1.00 46.25 89 ASP A C 1
ATOM 666 O O . ASP A 1 89 ? 41.585 -41.422 38.360 1.00 46.25 89 ASP A O 1
ATOM 670 N N . ALA A 1 90 ? 43.547 -40.800 39.224 1.00 49.16 90 ALA A N 1
ATOM 671 C CA . ALA A 1 90 ? 43.794 -41.356 40.569 1.00 49.16 90 ALA A CA 1
ATOM 672 C C . ALA A 1 90 ? 45.195 -41.999 40.694 1.00 49.16 90 ALA A C 1
ATOM 674 O O . ALA A 1 90 ? 45.729 -42.531 39.723 1.00 49.16 90 ALA A O 1
ATOM 675 N N . SER A 1 91 ? 45.691 -42.052 41.941 1.00 45.38 91 SER A N 1
ATOM 676 C CA . SER A 1 91 ? 46.890 -42.737 42.492 1.00 45.38 91 SER A CA 1
ATOM 677 C C . SER A 1 91 ? 47.975 -41.743 42.933 1.00 45.38 91 SER A C 1
ATOM 679 O O . SER A 1 91 ? 48.648 -41.150 42.102 1.00 45.38 91 SER A O 1
ATOM 681 N N . ALA A 1 92 ? 48.029 -41.319 44.198 1.00 47.00 92 ALA A N 1
ATOM 682 C CA . ALA A 1 92 ? 48.392 -42.049 45.423 1.00 47.00 92 ALA A CA 1
ATOM 683 C C . ALA A 1 92 ? 49.911 -42.290 45.577 1.00 47.00 92 ALA A C 1
ATOM 685 O O . ALA A 1 92 ? 50.553 -42.873 44.713 1.00 47.00 92 ALA A O 1
ATOM 686 N N . GLU A 1 93 ? 50.387 -41.871 46.755 1.00 43.62 93 GLU A N 1
ATOM 687 C CA . GLU A 1 93 ? 51.611 -42.258 47.474 1.00 43.62 93 GLU A CA 1
ATOM 688 C C . GLU A 1 93 ? 52.932 -41.491 47.231 1.00 43.62 93 GLU A C 1
ATOM 690 O O . GLU A 1 93 ? 53.643 -41.646 46.246 1.00 43.62 93 GLU A O 1
ATOM 695 N N . ASP A 1 94 ? 53.259 -40.706 48.267 1.00 45.56 94 ASP A N 1
ATOM 696 C CA . ASP A 1 94 ? 54.457 -40.875 49.102 1.00 45.56 94 ASP A CA 1
ATOM 697 C C . ASP A 1 94 ? 55.830 -40.444 48.542 1.00 45.56 94 ASP A C 1
ATOM 699 O O . ASP A 1 94 ? 56.473 -41.158 47.774 1.00 45.56 94 ASP A O 1
ATOM 703 N N . ARG A 1 95 ? 56.329 -39.291 49.031 1.00 39.34 95 ARG A N 1
ATOM 704 C CA . ARG A 1 95 ? 57.709 -39.131 49.547 1.00 39.34 95 ARG A CA 1
ATOM 705 C C . ARG A 1 95 ? 57.983 -37.739 50.142 1.00 39.34 95 ARG A C 1
ATOM 707 O O . ARG A 1 95 ? 57.986 -36.739 49.438 1.00 39.34 95 ARG A O 1
ATOM 714 N N . ALA A 1 96 ? 58.231 -37.769 51.453 1.00 45.50 96 ALA A N 1
ATOM 715 C CA . ALA A 1 96 ? 59.168 -37.032 52.320 1.00 45.50 96 ALA A CA 1
ATOM 716 C C . ALA A 1 96 ? 59.740 -35.626 51.956 1.00 45.50 96 ALA A C 1
ATOM 718 O O . ALA A 1 96 ? 60.025 -35.327 50.800 1.00 45.50 96 ALA A O 1
ATOM 719 N N . PRO A 1 97 ? 60.041 -34.790 52.981 1.00 59.94 97 PRO A N 1
ATOM 720 C CA . PRO A 1 97 ? 60.525 -33.418 52.825 1.00 59.94 97 PRO A CA 1
ATOM 721 C C . PRO A 1 97 ? 62.061 -33.322 52.747 1.00 59.94 97 PRO A C 1
ATOM 723 O O . PRO A 1 97 ? 62.780 -34.036 53.447 1.00 59.94 97 PRO A O 1
ATOM 726 N N . GLY A 1 98 ? 62.562 -32.373 51.953 1.00 38.28 98 GLY A N 1
ATOM 727 C CA . GLY A 1 98 ? 63.985 -32.037 51.866 1.00 38.28 98 GLY A CA 1
ATOM 728 C C . GLY A 1 98 ? 64.226 -30.681 51.197 1.00 38.28 98 GLY A C 1
ATOM 729 O O . GLY A 1 98 ? 64.356 -30.593 49.982 1.00 38.28 98 GLY A O 1
ATOM 730 N N . GLU A 1 99 ? 64.284 -29.623 52.005 1.00 43.22 99 GLU A N 1
ATOM 731 C CA . GLU A 1 99 ? 65.003 -28.366 51.719 1.00 43.22 99 GLU A CA 1
ATOM 732 C C . GLU A 1 99 ? 66.532 -28.617 51.577 1.00 43.22 99 GLU A C 1
ATOM 734 O O . GLU A 1 99 ? 66.979 -29.705 51.949 1.00 43.22 99 GLU A O 1
ATOM 739 N N . PRO A 1 100 ? 67.413 -27.636 51.243 1.00 59.97 100 PRO A N 1
ATOM 740 C CA . PRO A 1 100 ? 67.269 -26.322 50.579 1.00 59.97 100 PRO A CA 1
ATOM 741 C C . PRO A 1 100 ? 68.379 -26.059 49.504 1.00 59.97 100 PRO A C 1
ATOM 743 O O . PRO A 1 100 ? 69.249 -26.895 49.276 1.00 59.97 100 PRO A O 1
ATOM 746 N N . ARG A 1 101 ? 68.452 -24.803 49.000 1.00 39.31 101 ARG A N 1
ATOM 747 C CA . ARG A 1 101 ? 69.605 -24.117 48.327 1.00 39.31 101 ARG A CA 1
ATOM 748 C C . ARG A 1 101 ? 69.748 -24.401 46.815 1.00 39.31 101 ARG A C 1
ATOM 750 O O . ARG A 1 101 ? 69.518 -25.509 46.379 1.00 39.31 101 ARG A O 1
ATOM 757 N N . ALA A 1 102 ? 70.169 -23.492 45.932 1.00 40.16 102 ALA A N 1
ATOM 758 C CA . ALA A 1 102 ? 70.666 -22.120 46.012 1.00 40.16 102 ALA A CA 1
ATOM 759 C C . ALA A 1 102 ? 70.680 -21.486 44.596 1.00 40.16 102 ALA A C 1
ATOM 761 O O . ALA A 1 102 ? 70.829 -22.195 43.611 1.00 40.16 102 ALA A O 1
ATOM 762 N N . ARG A 1 103 ? 70.632 -20.143 44.562 1.00 42.03 103 ARG A N 1
ATOM 763 C CA . ARG A 1 103 ? 71.382 -19.210 43.686 1.00 42.03 103 ARG A CA 1
ATOM 764 C C . ARG A 1 103 ? 71.482 -19.511 42.180 1.00 42.03 103 ARG A C 1
ATOM 766 O O . ARG A 1 103 ? 72.260 -20.374 41.796 1.00 42.03 103 ARG A O 1
ATOM 773 N N . THR A 1 104 ? 70.978 -18.594 41.347 1.00 39.66 104 THR A N 1
ATOM 774 C CA . THR A 1 104 ? 71.820 -17.659 40.553 1.00 39.66 104 THR A CA 1
ATOM 775 C C . THR A 1 104 ? 70.971 -16.546 39.903 1.00 39.66 104 THR A C 1
ATOM 777 O O . THR A 1 104 ? 70.104 -16.819 39.084 1.00 39.66 104 THR A O 1
ATOM 780 N N . GLU A 1 105 ? 71.228 -15.286 40.274 1.00 45.22 105 GLU A N 1
ATOM 781 C CA . GLU A 1 105 ? 71.122 -14.102 39.385 1.00 45.22 105 GLU A CA 1
ATOM 782 C C . GLU A 1 105 ? 72.299 -14.132 38.358 1.00 45.22 105 GLU A C 1
ATOM 784 O O . GLU A 1 105 ? 73.165 -14.991 38.561 1.00 45.22 105 GLU A O 1
ATOM 789 N N . PRO A 1 106 ? 72.473 -13.240 37.336 1.00 52.56 106 PRO A N 1
ATOM 790 C CA . PRO A 1 106 ? 71.843 -11.925 37.088 1.00 52.56 106 PRO A CA 1
ATOM 791 C C . PRO A 1 106 ? 71.515 -11.535 35.608 1.00 52.56 106 PRO A C 1
ATOM 793 O O . PRO A 1 106 ? 71.858 -12.211 34.645 1.00 52.56 106 PRO A O 1
ATOM 796 N N . HIS A 1 107 ? 70.862 -10.368 35.487 1.00 44.19 107 HIS A N 1
ATOM 797 C CA . HIS A 1 107 ? 70.783 -9.362 34.393 1.00 44.19 107 HIS A CA 1
ATOM 798 C C . HIS A 1 107 ? 71.990 -9.252 33.416 1.00 44.19 107 HIS A C 1
ATOM 800 O O . HIS A 1 107 ? 73.096 -9.608 33.822 1.00 44.19 107 HIS A O 1
ATOM 806 N N . PRO A 1 108 ? 71.862 -8.668 32.185 1.00 57.16 108 PRO A N 1
ATOM 807 C CA . PRO A 1 108 ? 71.745 -7.195 31.988 1.00 57.16 108 PRO A CA 1
ATOM 808 C C . PRO A 1 108 ? 70.923 -6.725 30.746 1.00 57.16 108 PRO A C 1
ATOM 810 O O . PRO A 1 108 ? 70.568 -7.530 29.897 1.00 57.16 108 PRO A O 1
ATOM 813 N N . ARG A 1 109 ? 70.335 -5.509 30.777 1.00 41.88 109 ARG A N 1
ATOM 814 C CA . ARG A 1 109 ? 70.717 -4.244 30.069 1.00 41.88 109 ARG A CA 1
ATOM 815 C C . ARG A 1 109 ? 70.872 -4.378 28.534 1.00 41.88 109 ARG A C 1
ATOM 817 O O . ARG A 1 109 ? 71.385 -5.380 28.075 1.00 41.88 109 ARG A O 1
ATOM 824 N N . ASP A 1 110 ? 70.456 -3.474 27.644 1.00 43.28 110 ASP A N 1
ATOM 825 C CA . ASP A 1 110 ? 70.581 -2.007 27.523 1.00 43.28 110 ASP A CA 1
ATOM 826 C C . ASP A 1 110 ? 69.657 -1.577 26.341 1.00 43.28 110 ASP A C 1
ATOM 828 O O . ASP A 1 110 ? 69.523 -2.321 25.376 1.00 43.28 110 ASP A O 1
ATOM 832 N N . ALA A 1 111 ? 68.830 -0.527 26.414 1.00 41.19 111 ALA A N 1
ATOM 833 C CA . ALA A 1 111 ? 69.113 0.910 26.240 1.00 41.19 111 ALA A CA 1
ATOM 834 C C . ALA A 1 111 ? 68.835 1.465 24.821 1.00 41.19 111 ALA A C 1
ATOM 836 O O . ALA A 1 111 ? 69.424 1.015 23.845 1.00 41.19 111 ALA A O 1
ATOM 837 N N . ARG A 1 112 ? 68.011 2.531 24.771 1.00 45.88 112 ARG A N 1
ATOM 838 C CA . ARG A 1 112 ? 68.174 3.843 24.075 1.00 45.88 112 ARG A CA 1
ATOM 839 C C . ARG A 1 112 ? 66.805 4.381 23.615 1.00 45.88 112 ARG A C 1
ATOM 841 O O . ARG A 1 112 ? 66.117 3.722 22.853 1.00 45.88 112 ARG A O 1
ATOM 848 N N . ALA A 1 113 ? 66.261 5.437 24.231 1.00 42.31 113 ALA A N 1
ATOM 849 C CA . ALA A 1 113 ? 66.636 6.868 24.179 1.00 42.31 113 ALA A CA 1
ATOM 850 C C . ALA A 1 113 ? 66.165 7.551 22.876 1.00 42.31 113 ALA A C 1
ATOM 852 O O . ALA A 1 113 ? 66.660 7.212 21.811 1.00 42.31 113 ALA A O 1
ATOM 853 N N . ALA A 1 114 ? 65.133 8.408 22.983 1.00 43.00 114 ALA A N 1
ATOM 854 C CA . ALA A 1 114 ? 65.170 9.878 22.772 1.00 43.00 114 ALA A CA 1
ATOM 855 C C . ALA A 1 114 ? 64.944 10.242 21.280 1.00 43.00 114 ALA A C 1
ATOM 857 O O . ALA A 1 114 ? 65.400 9.517 20.416 1.00 43.00 114 ALA A O 1
ATOM 858 N N . GLU A 1 115 ? 64.151 11.228 20.847 1.00 43.88 115 GLU A N 1
ATOM 859 C CA . GLU A 1 115 ? 64.065 12.666 21.156 1.00 43.88 115 GLU A CA 1
ATOM 860 C C . GLU A 1 115 ? 62.705 13.201 20.618 1.00 43.88 115 GLU A C 1
ATOM 862 O O . GLU A 1 115 ? 62.209 12.726 19.605 1.00 43.88 115 GLU A O 1
ATOM 867 N N . ARG A 1 116 ? 61.924 14.006 21.356 1.00 45.12 116 ARG A N 1
ATOM 868 C CA . ARG A 1 116 ? 61.886 15.491 21.384 1.00 45.12 116 ARG A CA 1
ATOM 869 C C . ARG A 1 116 ? 61.697 16.209 20.031 1.00 45.12 116 ARG A C 1
ATOM 871 O O . ARG A 1 116 ? 62.625 16.279 19.242 1.00 45.12 116 ARG A O 1
ATOM 878 N N . THR A 1 117 ? 60.563 16.909 19.881 1.00 42.03 117 THR A N 1
ATOM 879 C CA . THR A 1 117 ? 60.407 18.320 19.411 1.00 42.03 117 THR A CA 1
ATOM 880 C C . THR A 1 117 ? 58.900 18.667 19.432 1.00 42.03 117 THR A C 1
ATOM 882 O O . THR A 1 117 ? 58.099 17.960 18.843 1.00 42.03 117 THR A O 1
ATOM 885 N N . ALA A 1 118 ? 58.393 19.495 20.355 1.00 41.41 118 ALA A N 1
ATOM 886 C CA . ALA A 1 118 ? 58.385 20.969 20.401 1.00 41.41 118 ALA A CA 1
ATOM 887 C C . ALA A 1 118 ? 57.381 21.632 19.425 1.00 41.41 118 ALA A C 1
ATOM 889 O O . ALA A 1 118 ? 57.568 21.557 18.218 1.00 41.41 118 ALA A O 1
ATOM 890 N N . GLY A 1 119 ? 56.372 22.351 19.955 1.00 35.75 119 GLY A N 1
ATOM 891 C CA . GLY A 1 119 ? 55.592 23.332 19.173 1.00 35.75 119 GLY A CA 1
ATOM 892 C C . GLY A 1 119 ? 54.153 23.641 19.630 1.00 35.75 119 GLY A C 1
ATOM 893 O O . GLY A 1 119 ? 53.202 23.174 19.022 1.00 35.75 119 GLY A O 1
ATOM 894 N N . ARG A 1 120 ? 54.000 24.468 20.676 1.00 43.69 120 ARG A N 1
ATOM 895 C CA . ARG A 1 120 ? 52.794 25.256 21.087 1.00 43.69 120 ARG A CA 1
ATOM 896 C C . ARG A 1 120 ? 52.459 26.344 20.011 1.00 43.69 120 ARG A C 1
ATOM 898 O O . ARG A 1 120 ? 53.290 26.479 19.116 1.00 43.69 120 ARG A O 1
ATOM 905 N N . PRO A 1 121 ? 51.455 27.264 20.132 1.00 52.66 121 PRO A N 1
ATOM 906 C CA . PRO A 1 121 ? 50.300 27.402 21.054 1.00 52.66 121 PRO A CA 1
ATOM 907 C C . PRO A 1 121 ? 48.951 27.873 20.403 1.00 52.66 121 PRO A C 1
ATOM 909 O O . PRO A 1 121 ? 48.934 28.375 19.288 1.00 52.66 121 PRO A O 1
ATOM 912 N N . GLY A 1 122 ? 47.849 27.897 21.181 1.00 35.28 122 GLY A N 1
ATOM 913 C CA . GLY A 1 122 ? 46.917 29.053 21.194 1.00 35.28 122 GLY A CA 1
ATOM 914 C C . GLY A 1 122 ? 45.412 28.825 20.935 1.00 35.28 122 GLY A C 1
ATOM 915 O O . GLY A 1 122 ? 45.036 28.272 19.913 1.00 35.28 122 GLY A O 1
ATOM 916 N N . GLY A 1 123 ? 44.567 29.365 21.833 1.00 33.31 123 GLY A N 1
ATOM 917 C CA . GLY A 1 123 ? 43.121 29.624 21.644 1.00 33.31 123 GLY A CA 1
ATOM 918 C C . GLY A 1 123 ? 42.238 28.958 22.711 1.00 33.31 123 GLY A C 1
ATOM 919 O O . GLY A 1 123 ? 41.815 27.829 22.529 1.00 33.31 123 GLY A O 1
ATOM 920 N N . SER A 1 124 ? 42.129 29.448 23.952 1.00 37.16 124 SER A N 1
ATOM 921 C CA . SER A 1 124 ? 41.313 30.575 24.458 1.00 37.16 124 SER A CA 1
ATOM 922 C C . SER A 1 124 ? 39.802 30.501 24.166 1.00 37.16 124 SER A C 1
ATOM 924 O O . SER A 1 124 ? 39.385 30.791 23.050 1.00 37.16 124 SER A O 1
ATOM 926 N N . GLY A 1 125 ? 38.995 30.300 25.219 1.00 33.34 125 GLY A N 1
ATOM 927 C CA . GLY A 1 125 ? 37.729 31.031 25.395 1.00 33.34 125 GLY A CA 1
ATOM 928 C C . GLY A 1 125 ? 36.458 30.209 25.652 1.00 33.34 125 GLY A C 1
ATOM 929 O O . GLY A 1 125 ? 35.963 29.555 24.746 1.00 33.34 125 GLY A O 1
ATOM 930 N N . GLY A 1 126 ? 35.885 30.370 26.855 1.00 33.81 126 GLY A N 1
ATOM 931 C CA . GLY A 1 126 ? 34.477 30.086 27.202 1.00 33.81 126 GLY A CA 1
ATOM 932 C C . GLY A 1 126 ? 34.300 28.872 28.124 1.00 33.81 126 GLY A C 1
ATOM 933 O O . GLY A 1 126 ? 34.390 27.755 27.643 1.00 33.81 126 GLY A O 1
ATOM 934 N N . SER A 1 127 ? 34.227 28.931 29.462 1.00 37.03 127 SER A N 1
ATOM 935 C CA . SER A 1 127 ? 33.484 29.748 30.453 1.00 37.03 127 SER A CA 1
ATOM 936 C C . SER A 1 127 ? 32.016 29.333 30.686 1.00 37.03 127 SER A C 1
ATOM 938 O O . SER A 1 127 ? 31.164 29.673 29.874 1.00 37.03 127 SER A O 1
ATOM 940 N N . GLY A 1 128 ? 31.759 28.730 31.863 1.00 35.88 128 GLY A N 1
ATOM 941 C CA . GLY A 1 128 ? 30.454 28.613 32.564 1.00 35.88 128 GLY A CA 1
ATOM 942 C C . GLY A 1 128 ? 29.587 27.427 32.123 1.00 35.88 128 GLY A C 1
ATOM 943 O O . GLY A 1 128 ? 29.519 27.161 30.936 1.00 35.88 128 GLY A O 1
ATOM 944 N N . GLU A 1 129 ? 28.911 26.618 32.946 1.00 40.34 129 GLU A N 1
ATOM 945 C CA . GLU A 1 129 ? 28.528 26.536 34.373 1.00 40.34 129 GLU A CA 1
ATOM 946 C C . GLU A 1 129 ? 28.329 25.019 34.641 1.00 40.34 129 GLU A C 1
ATOM 948 O O . GLU A 1 129 ? 27.843 24.310 33.767 1.00 40.34 129 GLU A O 1
ATOM 953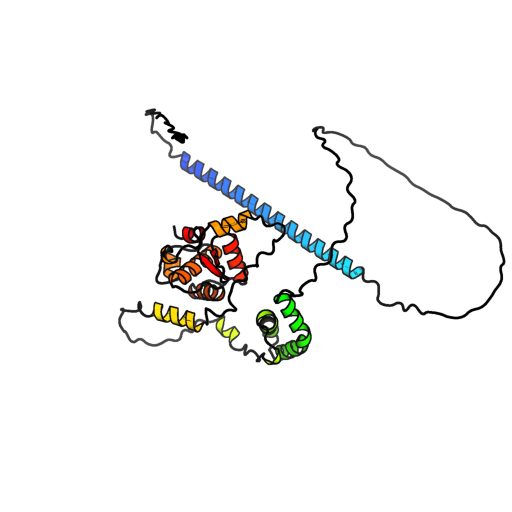 N N . ARG A 1 130 ? 28.871 24.351 35.666 1.00 40.78 130 ARG A N 1
ATOM 954 C CA . ARG A 1 130 ? 28.568 24.332 37.113 1.00 40.78 130 ARG A CA 1
ATOM 955 C C . ARG A 1 130 ? 27.085 24.103 37.478 1.00 40.78 130 ARG A C 1
ATOM 957 O O . ARG A 1 130 ? 26.317 25.047 37.547 1.00 40.78 130 ARG A O 1
ATOM 964 N N . GLY A 1 131 ? 26.759 22.854 37.826 1.00 37.34 131 GLY A N 1
ATOM 965 C CA . GLY A 1 131 ? 25.577 22.433 38.598 1.00 37.34 131 GLY A CA 1
ATOM 966 C C . GLY A 1 131 ? 25.663 20.931 38.916 1.00 37.34 131 GLY A C 1
ATOM 967 O O . GLY A 1 131 ? 25.498 20.119 38.017 1.00 37.34 131 GLY A O 1
ATOM 968 N N . GLU A 1 132 ? 26.273 20.563 40.054 1.00 39.19 132 GLU A N 1
ATOM 969 C CA . GLU A 1 132 ? 25.632 19.827 41.177 1.00 39.19 132 GLU A CA 1
ATOM 970 C C . GLU A 1 132 ? 25.156 18.411 40.789 1.00 39.19 132 GLU A C 1
ATOM 972 O O . GLU A 1 132 ? 24.141 18.232 40.135 1.00 39.19 132 GLU A O 1
ATOM 977 N N . ARG A 1 133 ? 25.932 17.339 41.004 1.00 40.81 133 ARG A N 1
ATOM 978 C CA . ARG A 1 133 ? 26.228 16.655 42.285 1.00 40.81 133 ARG A CA 1
ATOM 979 C C . ARG A 1 133 ? 24.982 16.456 43.164 1.00 40.81 133 ARG A C 1
ATOM 981 O O . ARG A 1 133 ? 24.711 17.254 44.050 1.00 40.81 133 ARG A O 1
ATOM 988 N N . GLY A 1 134 ? 24.289 15.342 42.934 1.00 36.12 134 GLY A N 1
ATOM 989 C CA . GLY A 1 134 ? 23.322 14.736 43.847 1.00 36.12 134 GLY A CA 1
ATOM 990 C C . GLY A 1 134 ? 23.625 13.245 43.949 1.00 36.12 134 GLY A C 1
ATOM 991 O O . GLY A 1 134 ? 23.491 12.509 42.978 1.00 36.12 134 GLY A O 1
ATOM 992 N N . GLU A 1 135 ? 24.139 12.855 45.106 1.00 40.34 135 GLU A N 1
ATOM 993 C CA . GLU A 1 135 ? 24.617 11.532 45.490 1.00 40.34 135 GLU A CA 1
ATOM 994 C C . GLU A 1 135 ? 23.526 10.799 46.287 1.00 40.34 135 GLU A C 1
ATOM 996 O O . GLU A 1 135 ? 22.706 11.439 46.944 1.00 40.34 135 GLU A O 1
ATOM 1001 N N . SER A 1 136 ? 23.618 9.467 46.308 1.00 38.41 136 SER A N 1
ATOM 1002 C CA . SER A 1 136 ? 23.023 8.520 47.268 1.00 38.41 136 SER A CA 1
ATOM 1003 C C . SER A 1 136 ? 21.547 8.117 47.119 1.00 38.41 136 SER A C 1
ATOM 1005 O O . SER A 1 136 ? 20.635 8.935 47.047 1.00 38.41 136 SER A O 1
ATOM 1007 N N . GLY A 1 137 ? 21.334 6.796 47.138 1.00 34.56 137 GLY A N 1
ATOM 1008 C CA . GLY A 1 137 ? 20.017 6.173 47.216 1.00 34.56 137 GLY A CA 1
ATOM 1009 C C . GLY A 1 137 ? 20.009 4.673 46.919 1.00 34.56 137 GLY A C 1
ATOM 1010 O O . GLY A 1 137 ? 19.187 4.226 46.129 1.00 34.56 137 GLY A O 1
ATOM 1011 N N . GLU A 1 138 ? 20.914 3.890 47.518 1.00 43.62 138 GLU A N 1
ATOM 1012 C CA . GLU A 1 138 ? 20.722 2.440 47.636 1.00 43.62 138 GLU A CA 1
ATOM 1013 C C . GLU A 1 138 ? 19.493 2.156 48.514 1.00 43.62 138 GLU A C 1
ATOM 1015 O O . GLU A 1 138 ? 19.457 2.530 49.689 1.00 43.62 138 GLU A O 1
ATOM 1020 N N . ARG A 1 139 ? 18.503 1.447 47.968 1.00 39.19 139 ARG A N 1
ATOM 1021 C CA . ARG A 1 139 ? 17.619 0.567 48.741 1.00 39.19 139 ARG A CA 1
ATOM 1022 C C . ARG A 1 139 ? 17.015 -0.478 47.818 1.00 39.19 139 ARG A C 1
ATOM 1024 O O . ARG A 1 139 ? 16.312 -0.149 46.871 1.00 39.19 139 ARG A O 1
ATOM 1031 N N . GLY A 1 140 ? 17.348 -1.733 48.098 1.00 39.31 140 GLY A N 1
ATOM 1032 C CA . GLY A 1 140 ? 16.717 -2.876 47.468 1.00 39.31 140 GLY A CA 1
ATOM 1033 C C . GLY A 1 140 ? 15.271 -3.013 47.919 1.00 39.31 140 GLY A C 1
ATOM 1034 O O . GLY A 1 140 ? 14.970 -2.830 49.095 1.00 39.31 140 GLY A O 1
ATOM 1035 N N . GLU A 1 141 ? 14.422 -3.401 46.980 1.00 38.34 141 GLU A N 1
ATOM 1036 C CA . GLU A 1 141 ? 13.183 -4.113 47.244 1.00 38.34 141 GLU A CA 1
ATOM 1037 C C . GLU A 1 141 ? 13.034 -5.183 46.161 1.00 38.34 141 GLU A C 1
ATOM 1039 O O . GLU A 1 141 ? 12.915 -4.920 44.966 1.00 38.34 141 GLU A O 1
ATOM 1044 N N . SER A 1 142 ? 13.142 -6.420 46.628 1.00 45.69 142 SER A N 1
ATOM 1045 C CA . SER A 1 142 ? 12.635 -7.632 46.011 1.00 45.69 142 SER A CA 1
ATOM 1046 C C . SER A 1 142 ? 11.201 -7.424 45.521 1.00 45.69 142 SER A C 1
ATOM 1048 O O . SER A 1 142 ? 10.295 -7.260 46.335 1.00 45.69 142 SER A O 1
ATOM 1050 N N . GLY A 1 143 ? 11.014 -7.451 44.201 1.00 33.47 143 GLY A N 1
ATOM 1051 C CA . GLY A 1 143 ? 9.716 -7.422 43.537 1.00 33.47 143 GLY A CA 1
ATOM 1052 C C . GLY A 1 143 ? 9.611 -8.576 42.548 1.00 33.47 143 GLY A C 1
ATOM 1053 O O . GLY A 1 143 ? 10.385 -8.653 41.598 1.00 33.47 143 GLY A O 1
ATOM 1054 N N . GLU A 1 144 ? 8.686 -9.482 42.850 1.00 36.09 144 GLU A N 1
ATOM 1055 C CA . GLU A 1 144 ? 8.180 -10.603 42.058 1.00 36.09 144 GLU A CA 1
ATOM 1056 C C . GLU A 1 144 ? 8.363 -10.513 40.537 1.00 36.09 144 GLU A C 1
ATOM 1058 O O . GLU A 1 144 ? 7.948 -9.560 39.879 1.00 36.09 144 GLU A O 1
ATOM 1063 N N . ALA A 1 145 ? 8.904 -11.595 39.973 1.00 37.88 145 ALA A N 1
ATOM 1064 C CA . ALA A 1 145 ? 8.810 -11.890 38.555 1.00 37.88 145 ALA A CA 1
ATOM 1065 C C . ALA A 1 145 ? 7.325 -11.988 38.152 1.00 37.88 145 ALA A C 1
ATOM 1067 O O . ALA A 1 145 ? 6.623 -12.861 38.672 1.00 37.88 145 ALA A O 1
ATOM 1068 N N . PRO A 1 146 ? 6.825 -11.157 37.220 1.00 40.25 146 PRO A N 1
ATOM 1069 C CA . PRO A 1 146 ? 5.537 -11.429 36.616 1.00 40.25 146 PRO A CA 1
ATOM 1070 C C . PRO A 1 146 ? 5.685 -12.707 35.793 1.00 40.25 146 PRO A C 1
ATOM 1072 O O . PRO A 1 146 ? 6.556 -12.812 34.925 1.00 40.25 146 PRO A O 1
ATOM 1075 N N . ALA A 1 147 ? 4.846 -13.694 36.102 1.00 39.34 147 ALA A N 1
ATOM 1076 C CA . ALA A 1 147 ? 4.666 -14.875 35.282 1.00 39.34 147 ALA A CA 1
ATOM 1077 C C . ALA A 1 147 ? 4.432 -14.420 33.838 1.00 39.34 147 ALA A C 1
ATOM 1079 O O . ALA A 1 147 ? 3.436 -13.768 33.525 1.00 39.34 147 ALA A O 1
ATOM 1080 N N . SER A 1 148 ? 5.400 -14.706 32.968 1.00 37.91 148 SER A N 1
ATOM 1081 C CA . SER A 1 148 ? 5.249 -14.478 31.545 1.00 37.91 148 SER A CA 1
ATOM 1082 C C . SER A 1 148 ? 4.169 -15.430 31.042 1.00 37.91 148 SER A C 1
ATOM 1084 O O . SER A 1 148 ? 4.436 -16.618 30.847 1.00 37.91 148 SER A O 1
ATOM 1086 N N . ASP A 1 149 ? 2.958 -14.925 30.830 1.00 41.62 149 ASP A N 1
ATOM 1087 C CA . ASP A 1 149 ? 1.964 -15.618 30.019 1.00 41.62 149 ASP A CA 1
ATOM 1088 C C . ASP A 1 149 ? 2.539 -15.738 28.604 1.00 41.62 149 ASP A C 1
ATOM 1090 O O . ASP A 1 149 ? 2.574 -14.789 27.817 1.00 41.62 149 ASP A O 1
ATOM 1094 N N . GLY A 1 150 ? 3.102 -16.918 28.334 1.00 41.75 150 GLY A N 1
ATOM 1095 C CA . GLY A 1 150 ? 3.925 -17.259 27.181 1.00 41.75 150 GLY A CA 1
ATOM 1096 C C . GLY A 1 150 ? 3.161 -17.312 25.865 1.00 41.75 150 GLY A C 1
ATOM 1097 O O . GLY A 1 150 ? 3.142 -18.345 25.198 1.00 41.75 150 GLY A O 1
ATOM 1098 N N . ARG A 1 151 ? 2.568 -16.197 25.434 1.00 45.59 151 ARG A N 1
ATOM 1099 C CA . ARG A 1 151 ? 2.085 -16.058 24.061 1.00 45.59 151 ARG A CA 1
ATOM 1100 C C . ARG A 1 151 ? 3.153 -15.379 23.214 1.00 45.59 151 ARG A C 1
ATOM 1102 O O . ARG A 1 151 ? 3.113 -14.177 22.963 1.00 45.59 151 ARG A O 1
ATOM 1109 N N . ALA A 1 152 ? 4.128 -16.184 22.792 1.00 45.16 152 ALA A N 1
ATOM 1110 C CA . ALA A 1 152 ? 5.105 -15.795 21.784 1.00 45.16 152 ALA A CA 1
ATOM 1111 C C . ALA A 1 152 ? 4.388 -15.199 20.551 1.00 45.16 152 ALA A C 1
ATOM 1113 O O . ALA A 1 152 ? 3.307 -15.676 20.184 1.00 45.16 152 ALA A O 1
ATOM 1114 N N . PRO A 1 153 ? 4.954 -14.170 19.893 1.00 49.91 153 PRO A N 1
ATOM 1115 C CA . PRO A 1 153 ? 4.346 -13.590 18.701 1.00 49.91 153 PRO A CA 1
ATOM 1116 C C . PRO A 1 153 ? 4.135 -14.691 17.656 1.00 49.91 153 PRO A C 1
ATOM 1118 O O . PRO A 1 153 ? 5.033 -15.498 17.415 1.00 49.91 153 PRO A O 1
ATOM 1121 N N . ALA A 1 154 ? 2.953 -14.739 17.036 1.00 53.72 154 ALA A N 1
ATOM 1122 C CA . ALA A 1 154 ? 2.571 -15.803 16.100 1.00 53.72 154 ALA A CA 1
ATOM 1123 C C . ALA A 1 154 ? 3.613 -16.023 14.981 1.00 53.72 154 ALA A C 1
ATOM 1125 O O . ALA A 1 154 ? 3.857 -17.157 14.582 1.00 53.72 154 ALA A O 1
ATOM 1126 N N . ALA A 1 155 ? 4.325 -14.967 14.568 1.00 52.12 155 ALA A N 1
ATOM 1127 C CA . ALA A 1 155 ? 5.429 -15.049 13.611 1.00 52.12 155 ALA A CA 1
ATOM 1128 C C . ALA A 1 155 ? 6.673 -15.792 14.145 1.00 52.12 155 ALA A C 1
ATOM 1130 O O . ALA A 1 155 ? 7.305 -16.533 13.398 1.00 52.12 155 ALA A O 1
ATOM 1131 N N . ALA A 1 156 ? 7.015 -15.653 15.433 1.00 56.56 156 ALA A N 1
ATOM 1132 C CA . ALA A 1 156 ? 8.082 -16.451 16.046 1.00 56.56 156 ALA A CA 1
ATOM 1133 C C . ALA A 1 156 ? 7.664 -17.922 16.189 1.00 56.56 156 ALA A C 1
ATOM 1135 O O . ALA A 1 156 ? 8.500 -18.813 16.080 1.00 56.56 156 ALA A O 1
ATOM 1136 N N . SER A 1 157 ? 6.363 -18.180 16.358 1.00 66.38 157 SER A N 1
ATOM 1137 C CA . SER A 1 157 ? 5.816 -19.542 16.383 1.00 66.38 157 SER A CA 1
ATOM 1138 C C . SER A 1 157 ? 5.829 -20.203 14.998 1.00 66.38 157 SER A C 1
ATOM 1140 O O . SER A 1 157 ? 6.000 -21.415 14.910 1.00 66.38 157 SER A O 1
ATOM 1142 N N . GLY A 1 158 ? 5.693 -19.426 13.916 1.00 74.94 158 GLY A N 1
ATOM 1143 C CA . GLY A 1 158 ? 5.735 -19.937 12.541 1.00 74.94 158 GLY A CA 1
ATOM 1144 C C . GLY A 1 158 ? 7.082 -20.569 12.179 1.00 74.94 158 GLY A C 1
ATOM 1145 O O . GLY A 1 158 ? 7.120 -21.663 11.625 1.00 74.94 158 GLY A O 1
ATOM 1146 N N . PHE A 1 159 ? 8.199 -19.954 12.580 1.00 84.56 159 PHE A N 1
ATOM 1147 C CA . PHE A 1 159 ? 9.529 -20.533 12.347 1.00 84.56 159 PHE A CA 1
ATOM 1148 C C . PHE A 1 159 ? 9.790 -21.803 13.167 1.00 84.56 159 PHE A C 1
ATOM 1150 O O . PHE A 1 159 ? 10.462 -22.707 12.680 1.00 84.56 159 PHE A O 1
ATOM 1157 N N . VAL A 1 160 ? 9.217 -21.918 14.371 1.00 88.81 160 VAL A N 1
ATOM 1158 C CA . VAL A 1 160 ? 9.310 -23.146 15.186 1.00 88.81 160 VAL A CA 1
ATOM 1159 C C . VAL A 1 160 ? 8.659 -24.338 14.471 1.00 88.81 160 VAL A C 1
ATOM 1161 O O . VAL A 1 160 ? 9.141 -25.459 14.604 1.00 88.81 160 VAL A O 1
ATOM 1164 N N . ARG A 1 161 ? 7.620 -24.103 13.656 1.00 84.00 161 ARG A N 1
ATOM 1165 C CA . ARG A 1 161 ? 6.974 -25.143 12.835 1.00 84.00 161 ARG A CA 1
ATOM 1166 C C . ARG A 1 161 ? 7.822 -25.593 11.651 1.00 84.00 161 ARG A C 1
ATOM 1168 O O . ARG A 1 161 ? 7.667 -26.723 11.210 1.00 84.00 161 ARG A O 1
ATOM 1175 N N . LEU A 1 162 ? 8.717 -24.736 11.156 1.00 90.88 162 LEU A N 1
ATOM 1176 C CA . LEU A 1 162 ? 9.563 -25.037 10.001 1.00 90.88 162 LEU A CA 1
ATOM 1177 C C . LEU A 1 162 ? 10.685 -26.025 10.349 1.00 90.88 162 LEU A C 1
ATOM 1179 O O . LEU A 1 162 ? 11.028 -26.875 9.536 1.00 90.88 162 LEU A O 1
ATOM 1183 N N . VAL A 1 163 ? 11.245 -25.922 11.559 1.00 92.94 163 VAL A N 1
ATOM 1184 C CA . VAL A 1 163 ? 12.386 -26.738 12.013 1.00 92.94 163 VAL A CA 1
ATOM 1185 C C . VAL A 1 163 ? 12.164 -28.250 11.841 1.00 92.94 163 VAL A C 1
ATOM 1187 O O . VAL A 1 163 ? 13.038 -28.884 11.251 1.00 92.94 163 VAL A O 1
ATOM 1190 N N . PRO A 1 164 ? 11.046 -28.855 12.295 1.00 94.19 164 PRO A N 1
ATOM 1191 C CA . PRO A 1 164 ? 10.846 -30.297 12.147 1.00 94.19 164 PRO A CA 1
ATOM 1192 C C . PRO A 1 164 ? 10.592 -30.749 10.700 1.00 94.19 164 PRO A C 1
ATOM 1194 O O . PRO A 1 164 ? 10.907 -31.887 10.377 1.00 94.19 164 PRO A O 1
ATOM 1197 N N . VAL A 1 165 ? 10.060 -29.881 9.831 1.00 94.00 165 VAL A N 1
ATOM 1198 C CA . VAL A 1 165 ? 9.622 -30.246 8.465 1.00 94.00 165 VAL A CA 1
ATOM 1199 C C . VAL A 1 165 ? 10.605 -29.831 7.368 1.00 94.00 165 VAL A C 1
ATOM 1201 O O . VAL A 1 165 ? 10.352 -30.049 6.185 1.00 94.00 165 VAL A O 1
ATOM 1204 N N . ILE A 1 166 ? 11.737 -29.215 7.725 1.00 93.94 166 ILE A N 1
ATOM 1205 C CA . ILE A 1 166 ? 12.663 -28.644 6.738 1.00 93.94 166 ILE A CA 1
ATOM 1206 C C . ILE A 1 166 ? 13.260 -29.701 5.797 1.00 93.94 166 ILE A C 1
ATOM 1208 O O . ILE A 1 166 ? 13.517 -29.393 4.638 1.00 93.94 166 ILE A O 1
ATOM 1212 N N . GLY A 1 167 ? 13.445 -30.940 6.267 1.00 94.81 167 GLY A N 1
ATOM 1213 C CA . GLY A 1 167 ? 13.924 -32.047 5.433 1.00 94.81 167 GLY A CA 1
ATOM 1214 C C . GLY A 1 167 ? 12.930 -32.406 4.328 1.00 94.81 167 GLY A C 1
ATOM 1215 O O . GLY A 1 167 ? 13.284 -32.394 3.152 1.00 94.81 167 GLY A O 1
ATOM 1216 N N . GLU A 1 168 ? 11.669 -32.624 4.697 1.00 95.12 168 GLU A N 1
ATOM 1217 C CA . GLU A 1 168 ? 10.577 -32.936 3.764 1.00 95.12 168 GLU A CA 1
ATOM 1218 C C . GLU A 1 168 ? 10.324 -31.787 2.779 1.00 95.12 168 GLU A C 1
ATOM 1220 O O . GLU A 1 168 ? 10.106 -32.004 1.587 1.00 95.12 168 GLU A O 1
ATOM 1225 N N . LEU A 1 169 ? 10.437 -30.544 3.258 1.00 94.56 169 LEU A N 1
ATOM 1226 C CA . LEU A 1 169 ? 10.349 -29.354 2.422 1.00 94.56 169 LEU A CA 1
ATOM 1227 C C . LEU A 1 169 ? 11.443 -29.327 1.343 1.00 94.56 169 LEU A C 1
ATOM 1229 O O . LEU A 1 169 ? 11.162 -28.992 0.191 1.00 94.56 169 LEU A O 1
ATOM 1233 N N . VAL A 1 170 ? 12.684 -29.673 1.695 1.00 96.56 170 VAL A N 1
ATOM 1234 C CA . VAL A 1 170 ? 13.794 -29.743 0.732 1.00 96.56 170 VAL A CA 1
ATOM 1235 C C . VAL A 1 170 ? 13.545 -30.845 -0.297 1.00 96.56 170 VAL A C 1
ATOM 1237 O O . VAL A 1 170 ? 13.692 -30.584 -1.489 1.00 96.56 170 VAL A O 1
ATOM 1240 N N . GLU A 1 171 ? 13.074 -32.024 0.121 1.00 96.19 171 GLU A N 1
ATOM 1241 C CA . GLU A 1 171 ? 12.709 -33.104 -0.807 1.00 96.19 171 GLU A CA 1
ATOM 1242 C C . GLU A 1 171 ? 11.590 -32.697 -1.773 1.00 96.19 171 GLU A C 1
ATOM 1244 O O . GLU A 1 171 ? 11.625 -33.048 -2.954 1.00 96.19 171 GLU A O 1
ATOM 1249 N N . LEU A 1 172 ? 10.598 -31.939 -1.295 1.00 94.06 172 LEU A N 1
ATOM 1250 C CA . LEU A 1 172 ? 9.518 -31.414 -2.126 1.00 94.06 172 LEU A CA 1
ATOM 1251 C C . LEU A 1 172 ? 10.049 -30.401 -3.151 1.00 94.06 172 LEU A C 1
ATOM 1253 O O . LEU A 1 172 ? 9.688 -30.472 -4.326 1.00 94.06 172 LEU A O 1
ATOM 1257 N N . VAL A 1 173 ? 10.940 -29.498 -2.732 1.00 96.31 173 VAL A N 1
ATOM 1258 C CA . VAL A 1 173 ? 11.584 -28.498 -3.601 1.00 96.31 173 VAL A CA 1
ATOM 1259 C C . VAL A 1 173 ? 12.507 -29.152 -4.633 1.00 96.31 173 VAL A C 1
ATOM 1261 O O . VAL A 1 173 ? 12.535 -28.718 -5.786 1.00 96.31 173 VAL A O 1
ATOM 1264 N N . ASP A 1 174 ? 13.217 -30.220 -4.273 1.00 97.00 174 ASP A N 1
ATOM 1265 C CA . ASP A 1 174 ? 14.149 -30.916 -5.166 1.00 97.00 174 ASP A CA 1
ATOM 1266 C C . ASP A 1 174 ? 13.467 -31.608 -6.355 1.00 97.00 174 ASP A C 1
ATOM 1268 O O . ASP A 1 174 ? 14.111 -31.819 -7.388 1.00 97.00 174 ASP A O 1
ATOM 1272 N N . ARG A 1 175 ? 12.155 -31.874 -6.268 1.00 95.50 175 ARG A N 1
ATOM 1273 C CA . ARG A 1 175 ? 11.337 -32.360 -7.397 1.00 95.50 175 ARG A CA 1
ATOM 1274 C C . ARG A 1 175 ? 11.170 -31.316 -8.506 1.00 95.50 175 ARG A C 1
ATOM 1276 O O . ARG A 1 175 ? 10.768 -31.672 -9.613 1.00 95.50 175 ARG A O 1
ATOM 1283 N N . HIS A 1 176 ? 11.467 -30.046 -8.232 1.00 95.12 176 HIS A N 1
ATOM 1284 C CA . HIS A 1 176 ? 11.400 -28.967 -9.212 1.00 95.12 176 HIS A CA 1
ATOM 1285 C C . HIS A 1 176 ? 12.756 -28.716 -9.890 1.00 95.12 176 HIS A C 1
ATOM 1287 O O . HIS A 1 176 ? 13.830 -29.009 -9.349 1.00 95.12 176 HIS A O 1
ATOM 1293 N N . ALA A 1 177 ? 12.702 -28.139 -11.093 1.00 92.88 177 ALA A N 1
ATOM 1294 C CA . ALA A 1 177 ? 13.891 -27.776 -11.859 1.00 92.88 177 ALA A CA 1
ATOM 1295 C C . ALA A 1 177 ? 14.749 -26.742 -11.094 1.00 92.88 177 ALA A C 1
ATOM 1297 O O . ALA A 1 177 ? 14.171 -25.861 -10.445 1.00 92.88 177 ALA A O 1
ATOM 1298 N N . PRO A 1 178 ? 16.096 -26.827 -11.132 1.00 93.81 178 PRO A N 1
ATOM 1299 C CA . PRO A 1 178 ? 16.995 -25.978 -10.340 1.00 93.81 178 PRO A CA 1
ATOM 1300 C C . PRO A 1 178 ? 16.710 -24.476 -10.430 1.00 93.81 178 PRO A C 1
ATOM 1302 O O . PRO A 1 178 ? 16.860 -23.759 -9.442 1.00 93.81 178 PRO A O 1
ATOM 1305 N N . GLU A 1 179 ? 16.249 -24.013 -11.588 1.00 92.44 179 GLU A N 1
ATOM 1306 C CA . GLU A 1 179 ? 15.988 -22.610 -11.903 1.00 92.44 179 GLU A CA 1
ATOM 1307 C C . GLU A 1 179 ? 14.810 -22.036 -11.101 1.00 92.44 179 GLU A C 1
ATOM 1309 O O . GLU A 1 179 ? 14.798 -20.847 -10.786 1.00 92.44 179 GLU A O 1
ATOM 1314 N N . VAL A 1 180 ? 13.838 -22.874 -10.721 1.00 94.75 180 VAL A N 1
ATOM 1315 C CA . VAL A 1 180 ? 12.617 -22.446 -10.012 1.00 94.75 180 VAL A CA 1
ATOM 1316 C C . VAL A 1 180 ? 12.618 -22.799 -8.524 1.00 94.75 180 VAL A C 1
ATOM 1318 O O . VAL A 1 180 ? 11.766 -22.311 -7.780 1.00 94.75 180 VAL A O 1
ATOM 1321 N N . ARG A 1 181 ? 13.584 -23.602 -8.054 1.00 94.88 181 ARG A N 1
ATOM 1322 C CA . ARG A 1 181 ? 13.640 -24.095 -6.663 1.00 94.88 181 ARG A CA 1
ATOM 1323 C C . ARG A 1 181 ? 13.577 -22.984 -5.630 1.00 94.88 181 ARG A C 1
ATOM 1325 O O . ARG A 1 181 ? 12.904 -23.141 -4.619 1.00 94.88 181 ARG A O 1
ATOM 1332 N N . ARG A 1 182 ? 14.240 -21.851 -5.884 1.00 92.88 182 ARG A N 1
ATOM 1333 C CA . ARG A 1 182 ? 14.234 -20.721 -4.947 1.00 92.88 182 ARG A CA 1
ATOM 1334 C C . ARG A 1 182 ? 12.833 -20.132 -4.771 1.00 92.88 182 ARG A C 1
ATOM 1336 O O . ARG A 1 182 ? 12.409 -19.927 -3.640 1.00 92.88 182 ARG A O 1
ATOM 1343 N N . ALA A 1 183 ? 12.124 -19.896 -5.872 1.00 89.94 183 ALA A N 1
ATOM 1344 C CA . ALA A 1 183 ? 10.775 -19.336 -5.842 1.00 89.94 183 ALA A CA 1
ATOM 1345 C C . ALA A 1 183 ? 9.777 -20.307 -5.193 1.00 89.94 183 ALA A C 1
ATOM 1347 O O . ALA A 1 183 ? 8.961 -19.897 -4.372 1.00 89.94 183 ALA A O 1
ATOM 1348 N N . VAL A 1 184 ? 9.889 -21.601 -5.513 1.00 95.12 184 VAL A N 1
ATOM 1349 C CA . VAL A 1 184 ? 9.075 -22.663 -4.905 1.00 95.12 184 VAL A CA 1
ATOM 1350 C C . VAL A 1 184 ? 9.347 -22.777 -3.400 1.00 95.12 184 VAL A C 1
ATOM 1352 O O . VAL A 1 184 ? 8.406 -22.851 -2.613 1.00 95.12 184 VAL A O 1
ATOM 1355 N N . PHE A 1 185 ? 10.616 -22.728 -2.984 1.00 95.88 185 PHE A N 1
ATOM 1356 C CA . PHE A 1 185 ? 10.998 -22.741 -1.572 1.00 95.88 185 PHE A CA 1
ATOM 1357 C C . PHE A 1 185 ? 10.392 -21.553 -0.814 1.00 95.88 185 PHE A C 1
ATOM 1359 O O . PHE A 1 185 ? 9.757 -21.748 0.219 1.00 95.88 185 PHE A O 1
ATOM 1366 N N . ASP A 1 186 ? 10.527 -20.332 -1.341 1.00 94.00 186 ASP A N 1
ATOM 1367 C CA . ASP A 1 186 ? 9.987 -19.124 -0.704 1.00 94.00 186 ASP A CA 1
ATOM 1368 C C . ASP A 1 186 ? 8.444 -19.174 -0.596 1.00 94.00 186 ASP A C 1
ATOM 1370 O O . ASP A 1 186 ? 7.879 -18.752 0.418 1.00 94.00 186 ASP A O 1
ATOM 1374 N N . ALA A 1 187 ? 7.759 -19.748 -1.593 1.00 92.94 187 ALA A N 1
ATOM 1375 C CA . ALA A 1 187 ? 6.312 -19.970 -1.567 1.00 92.94 187 ALA A CA 1
ATOM 1376 C C . ALA A 1 187 ? 5.890 -20.966 -0.471 1.00 92.94 187 ALA A C 1
ATOM 1378 O O . ALA A 1 187 ? 5.009 -20.654 0.331 1.00 92.94 187 ALA A O 1
ATOM 1379 N N . TYR A 1 188 ? 6.540 -22.129 -0.376 1.00 95.19 188 TYR A N 1
ATOM 1380 C CA . TYR A 1 188 ? 6.220 -23.119 0.657 1.00 95.19 188 TYR A CA 1
ATOM 1381 C C . TYR A 1 188 ? 6.573 -22.643 2.071 1.00 95.19 188 TYR A C 1
ATOM 1383 O O . TYR A 1 188 ? 5.801 -22.865 3.002 1.00 95.19 188 TYR A O 1
ATOM 1391 N N . VAL A 1 189 ? 7.697 -21.939 2.250 1.00 95.12 189 VAL A N 1
ATOM 1392 C CA . VAL A 1 189 ? 8.041 -21.331 3.547 1.00 95.12 189 VAL A CA 1
ATOM 1393 C C . VAL A 1 189 ? 6.982 -20.313 3.949 1.00 95.12 189 VAL A C 1
ATOM 1395 O O . VAL A 1 189 ? 6.589 -20.278 5.111 1.00 95.12 189 VAL A O 1
ATOM 1398 N N . THR A 1 190 ? 6.480 -19.519 3.001 1.00 91.31 190 THR A N 1
ATOM 1399 C CA . THR A 1 190 ? 5.385 -18.578 3.264 1.00 91.31 190 THR A CA 1
ATOM 1400 C C . THR A 1 190 ? 4.120 -19.325 3.691 1.00 91.31 190 THR A C 1
ATOM 1402 O O . THR A 1 190 ? 3.569 -18.998 4.738 1.00 91.31 190 THR A O 1
ATOM 1405 N N . ALA A 1 191 ? 3.725 -20.386 2.982 1.00 90.31 191 ALA A N 1
ATOM 1406 C CA . ALA A 1 191 ? 2.557 -21.191 3.347 1.00 90.31 191 ALA A CA 1
ATOM 1407 C C . ALA A 1 191 ? 2.670 -21.802 4.760 1.00 90.31 191 ALA A C 1
ATOM 1409 O O . ALA A 1 191 ? 1.714 -21.778 5.532 1.00 90.31 191 ALA A O 1
ATOM 1410 N N . ILE A 1 192 ? 3.847 -22.301 5.150 1.00 90.69 192 ILE A N 1
ATOM 1411 C CA . ILE A 1 192 ? 4.058 -22.901 6.479 1.00 90.69 192 ILE A CA 1
ATOM 1412 C C . ILE A 1 192 ? 4.130 -21.828 7.578 1.00 90.69 192 ILE A C 1
ATOM 1414 O O . ILE A 1 192 ? 3.498 -21.953 8.628 1.00 90.69 192 ILE A O 1
ATOM 1418 N N . VAL A 1 193 ? 4.924 -20.773 7.369 1.00 91.19 193 VAL A N 1
ATOM 1419 C CA . VAL A 1 193 ? 5.251 -19.783 8.411 1.00 91.19 193 VAL A CA 1
ATOM 1420 C C . VAL A 1 193 ? 4.152 -18.736 8.572 1.00 91.19 193 VAL A C 1
ATOM 1422 O O . VAL A 1 193 ? 3.883 -18.309 9.696 1.00 91.19 193 VAL A O 1
ATOM 1425 N N . VAL A 1 194 ? 3.544 -18.303 7.465 1.00 84.56 194 VAL A N 1
ATOM 1426 C CA . VAL A 1 194 ? 2.521 -17.248 7.440 1.00 84.56 194 VAL A CA 1
ATOM 1427 C C . VAL A 1 194 ? 1.128 -17.855 7.506 1.00 84.56 194 VAL A C 1
ATOM 1429 O O . VAL A 1 194 ? 0.348 -17.464 8.374 1.00 84.56 194 VAL A O 1
ATOM 1432 N N . ASP A 1 195 ? 0.843 -18.838 6.650 1.00 85.75 195 ASP A N 1
ATOM 1433 C CA . ASP A 1 195 ? -0.507 -19.403 6.527 1.00 85.75 195 ASP A CA 1
ATOM 1434 C C . ASP A 1 195 ? -0.735 -20.609 7.453 1.00 85.75 195 ASP A C 1
ATOM 1436 O O . ASP A 1 195 ? -1.867 -21.049 7.653 1.00 85.75 195 ASP A O 1
ATOM 1440 N N . GLY A 1 196 ? 0.327 -21.119 8.086 1.00 89.00 196 GLY A N 1
ATOM 1441 C CA . GLY A 1 196 ? 0.249 -22.214 9.045 1.00 89.00 196 GLY A CA 1
ATOM 1442 C C . GLY A 1 196 ? -0.062 -23.576 8.423 1.00 89.00 196 GLY A C 1
ATOM 1443 O O . GLY A 1 196 ? -0.509 -24.453 9.164 1.00 89.00 196 GLY A O 1
ATOM 1444 N N . ALA A 1 197 ? 0.161 -23.744 7.116 1.00 89.88 197 ALA A N 1
ATOM 1445 C CA . ALA A 1 197 ? -0.043 -25.001 6.401 1.00 89.88 197 ALA A CA 1
ATOM 1446 C C . ALA A 1 197 ? 0.855 -26.120 6.956 1.00 89.88 197 ALA A C 1
ATOM 1448 O O . ALA A 1 197 ? 2.011 -25.873 7.322 1.00 89.88 197 ALA A O 1
ATOM 1449 N N . ALA A 1 198 ? 0.335 -27.350 7.007 1.00 90.00 198 ALA A N 1
ATOM 1450 C CA . ALA A 1 198 ? 1.164 -28.524 7.252 1.00 90.00 198 ALA A CA 1
ATOM 1451 C C . ALA A 1 198 ? 1.934 -28.887 5.975 1.00 90.00 198 ALA A C 1
ATOM 1453 O O . ALA A 1 198 ? 1.470 -28.634 4.865 1.00 90.00 198 ALA A O 1
ATOM 1454 N N . VAL A 1 199 ? 3.114 -29.488 6.125 1.00 91.62 199 VAL A N 1
ATOM 1455 C CA . VAL A 1 199 ? 3.941 -29.905 4.981 1.00 91.62 199 VAL A CA 1
ATOM 1456 C C . VAL A 1 199 ? 3.235 -30.958 4.116 1.00 91.62 199 VAL A C 1
ATOM 1458 O O . VAL A 1 199 ? 3.332 -30.894 2.894 1.00 91.62 199 VAL A O 1
ATOM 1461 N N . ASP A 1 200 ? 2.439 -31.839 4.732 1.00 91.38 200 ASP A N 1
ATOM 1462 C CA . ASP A 1 200 ? 1.629 -32.859 4.050 1.00 91.38 200 ASP A CA 1
ATOM 1463 C C . ASP A 1 200 ? 0.511 -32.267 3.172 1.00 91.38 200 ASP A C 1
ATOM 1465 O O . ASP A 1 200 ? 0.061 -32.907 2.221 1.00 91.38 200 ASP A O 1
ATOM 1469 N N . ASP A 1 201 ? 0.081 -31.033 3.461 1.00 91.88 201 ASP A N 1
ATOM 1470 C CA . ASP A 1 201 ? -0.941 -30.320 2.687 1.00 91.88 201 ASP A CA 1
ATOM 1471 C C . ASP A 1 201 ? -0.341 -29.592 1.467 1.00 91.88 201 ASP A C 1
ATOM 1473 O O . ASP A 1 201 ? -1.073 -29.045 0.634 1.00 91.88 201 ASP A O 1
ATOM 1477 N N . LEU A 1 202 ? 0.993 -29.553 1.343 1.00 91.12 202 LEU A N 1
ATOM 1478 C CA . LEU A 1 202 ? 1.670 -28.880 0.240 1.00 91.12 202 LEU A CA 1
ATOM 1479 C C . LEU A 1 202 ? 1.646 -29.746 -1.023 1.00 91.12 202 LEU A C 1
ATOM 1481 O O . LEU A 1 202 ? 2.314 -30.774 -1.139 1.00 91.12 202 LEU A O 1
ATOM 1485 N N . VAL A 1 203 ? 0.905 -29.281 -2.025 1.00 89.12 203 VAL A N 1
ATOM 1486 C CA . VAL A 1 203 ? 0.861 -29.901 -3.353 1.00 89.12 203 VAL A CA 1
ATOM 1487 C C . VAL A 1 203 ? 2.034 -29.386 -4.203 1.00 89.12 203 VAL A C 1
ATOM 1489 O O . VAL A 1 203 ? 2.298 -28.180 -4.179 1.00 89.12 203 VAL A O 1
ATOM 1492 N N . PRO A 1 204 ? 2.715 -30.243 -4.997 1.00 89.31 204 PRO A N 1
ATOM 1493 C CA . PRO A 1 204 ? 3.736 -29.803 -5.944 1.00 89.31 204 PRO A CA 1
ATOM 1494 C C . PRO A 1 204 ? 3.230 -28.677 -6.854 1.00 89.31 204 PRO A C 1
ATOM 1496 O O . PRO A 1 204 ? 2.290 -28.866 -7.626 1.00 89.31 204 PRO A O 1
ATOM 1499 N N . LEU A 1 205 ? 3.863 -27.506 -6.775 1.00 86.62 205 LEU A N 1
ATOM 1500 C CA . LEU A 1 205 ? 3.500 -26.349 -7.594 1.00 86.62 205 LEU A CA 1
ATOM 1501 C C . LEU A 1 205 ? 3.806 -26.599 -9.081 1.00 86.62 205 LEU A C 1
ATOM 1503 O O . LEU A 1 205 ? 4.955 -26.827 -9.465 1.00 86.62 205 LEU A O 1
ATOM 1507 N N . ASP A 1 206 ? 2.799 -26.500 -9.950 1.00 84.25 206 ASP A N 1
ATOM 1508 C CA . ASP A 1 206 ? 3.031 -26.521 -11.397 1.00 84.25 206 ASP A CA 1
ATOM 1509 C C . ASP A 1 206 ? 3.579 -25.165 -11.869 1.00 84.25 206 ASP A C 1
ATOM 1511 O O . ASP A 1 206 ? 2.846 -24.216 -12.146 1.00 84.25 206 ASP A O 1
ATOM 1515 N N . VAL A 1 207 ? 4.908 -25.065 -11.941 1.00 75.00 207 VAL A N 1
ATOM 1516 C CA . VAL A 1 207 ? 5.612 -23.823 -12.302 1.00 75.00 207 VAL A CA 1
ATOM 1517 C C . VAL A 1 207 ? 5.638 -23.581 -13.819 1.00 75.00 207 VAL A C 1
ATOM 1519 O O . VAL A 1 207 ? 6.106 -22.535 -14.265 1.00 75.00 207 VAL A O 1
ATOM 1522 N N . ARG A 1 208 ? 5.093 -24.495 -14.643 1.00 68.50 208 ARG A N 1
ATOM 1523 C CA . ARG A 1 208 ? 5.098 -24.359 -16.116 1.00 68.50 208 ARG A CA 1
ATOM 1524 C C . ARG A 1 208 ? 4.288 -23.159 -16.623 1.00 68.50 208 ARG A C 1
ATOM 1526 O O . ARG A 1 208 ? 4.466 -22.758 -17.770 1.00 68.50 208 ARG A O 1
ATOM 1533 N N . GLY A 1 209 ? 3.428 -22.572 -15.786 1.00 53.47 209 GLY A N 1
ATOM 1534 C CA . GLY A 1 209 ? 2.635 -21.382 -16.114 1.00 53.47 209 GLY A CA 1
ATOM 1535 C C . GLY A 1 209 ? 3.224 -20.043 -15.656 1.00 53.47 209 GLY A C 1
ATOM 1536 O O . GLY A 1 209 ? 2.772 -19.001 -16.127 1.00 53.47 209 GLY A O 1
ATOM 1537 N N . ALA A 1 210 ? 4.223 -20.035 -14.766 1.00 52.94 210 ALA A N 1
ATOM 1538 C CA . ALA A 1 210 ? 4.697 -18.793 -14.146 1.00 52.94 210 ALA A CA 1
ATOM 1539 C C . ALA A 1 210 ? 5.558 -17.935 -15.095 1.00 52.94 210 ALA A C 1
ATOM 1541 O O . ALA A 1 210 ? 5.474 -16.710 -15.047 1.00 52.94 210 ALA A O 1
ATOM 1542 N N . ASP A 1 211 ? 6.300 -18.557 -16.021 1.00 45.91 211 ASP A N 1
ATOM 1543 C CA . ASP A 1 211 ? 7.084 -17.835 -17.040 1.00 45.91 211 ASP A CA 1
ATOM 1544 C C . ASP A 1 211 ? 6.231 -17.310 -18.211 1.00 45.91 211 ASP A C 1
ATOM 1546 O O . ASP A 1 211 ? 6.601 -16.337 -18.869 1.00 45.91 211 ASP A O 1
ATOM 1550 N N . ALA A 1 212 ? 5.048 -17.887 -18.457 1.00 42.72 212 ALA A N 1
ATOM 1551 C CA . ALA A 1 212 ? 4.160 -17.447 -19.539 1.00 42.72 212 ALA A CA 1
ATOM 1552 C C . ALA A 1 212 ? 3.377 -16.162 -19.204 1.00 42.72 212 ALA A C 1
ATOM 1554 O O . ALA A 1 212 ? 2.939 -15.453 -20.109 1.00 42.72 212 ALA A O 1
ATOM 1555 N N . ALA A 1 213 ? 3.230 -15.812 -17.922 1.00 40.84 213 ALA A N 1
ATOM 1556 C CA . ALA A 1 213 ? 2.574 -14.568 -17.510 1.00 40.84 213 ALA A CA 1
ATOM 1557 C C . ALA A 1 213 ? 3.499 -13.332 -17.589 1.00 40.84 213 ALA A C 1
ATOM 1559 O O . ALA A 1 213 ? 3.023 -12.202 -17.484 1.00 40.84 213 ALA A O 1
ATOM 1560 N N . ALA A 1 214 ? 4.806 -13.523 -17.809 1.00 42.09 214 ALA A N 1
ATOM 1561 C CA . ALA A 1 214 ? 5.800 -12.447 -17.823 1.00 42.09 214 ALA A CA 1
ATOM 1562 C C . ALA A 1 214 ? 6.238 -11.984 -19.230 1.00 42.09 214 ALA A C 1
ATOM 1564 O O . ALA A 1 214 ? 7.016 -11.035 -19.341 1.00 42.09 214 ALA A O 1
ATOM 1565 N N . GLY A 1 215 ? 5.731 -12.573 -20.319 1.00 34.19 215 GLY A N 1
ATOM 1566 C CA . GLY A 1 215 ? 6.144 -12.169 -21.663 1.00 34.19 215 GLY A CA 1
ATOM 1567 C C . GLY A 1 215 ? 5.170 -12.550 -22.770 1.00 34.19 215 GLY A C 1
ATOM 1568 O O . GLY A 1 215 ? 5.066 -13.712 -23.138 1.00 34.19 215 GLY A O 1
ATOM 1569 N N . GLY A 1 216 ? 4.546 -11.544 -23.387 1.00 27.25 216 GLY A N 1
ATOM 1570 C CA . GLY A 1 216 ? 3.991 -11.680 -24.734 1.00 27.25 216 GLY A CA 1
ATOM 1571 C C . GLY A 1 216 ? 2.511 -11.354 -24.851 1.00 27.25 216 GLY A C 1
ATOM 1572 O O . GLY A 1 216 ? 1.639 -12.174 -24.592 1.00 27.25 216 GLY A O 1
ATOM 1573 N N . ALA A 1 217 ? 2.243 -10.155 -25.364 1.00 37.38 217 ALA A N 1
ATOM 1574 C CA . ALA A 1 217 ? 0.987 -9.821 -26.009 1.00 37.38 217 ALA A CA 1
ATOM 1575 C C . ALA A 1 217 ? 0.654 -10.861 -27.096 1.00 37.38 217 ALA A C 1
ATOM 1577 O O . ALA A 1 217 ? 1.288 -10.898 -28.153 1.00 37.38 217 ALA A O 1
ATOM 1578 N N . ALA A 1 218 ? -0.371 -11.677 -26.858 1.00 32.19 218 ALA A N 1
ATOM 1579 C CA . ALA A 1 218 ? -0.965 -12.510 -27.889 1.00 32.19 218 ALA A CA 1
ATOM 1580 C C . ALA A 1 218 ? -1.819 -11.631 -28.817 1.00 32.19 218 ALA A C 1
ATOM 1582 O O . ALA A 1 218 ? -2.973 -11.309 -28.537 1.00 32.19 218 ALA A O 1
ATOM 1583 N N . ARG A 1 219 ? -1.234 -11.245 -29.957 1.00 37.78 219 ARG A N 1
ATOM 1584 C CA . ARG A 1 219 ? -1.986 -10.904 -31.170 1.00 37.78 219 ARG A CA 1
ATOM 1585 C C . ARG A 1 219 ? -2.715 -12.165 -31.642 1.00 37.78 219 ARG A C 1
ATOM 1587 O O . ARG A 1 219 ? -2.130 -12.993 -32.331 1.00 37.78 219 ARG A O 1
ATOM 1594 N N . GLY A 1 220 ? -3.989 -12.284 -31.287 1.00 30.66 220 GLY A N 1
ATOM 1595 C CA . GLY A 1 220 ? -4.946 -13.186 -31.924 1.00 30.66 220 GLY A CA 1
ATOM 1596 C C . GLY A 1 220 ? -5.976 -12.353 -32.673 1.00 30.66 220 GLY A C 1
ATOM 1597 O O . GLY A 1 220 ? -6.796 -11.682 -32.054 1.00 30.66 220 GLY A O 1
ATOM 1598 N N . GLY A 1 221 ? -5.886 -12.336 -34.002 1.00 31.58 221 GLY A N 1
ATOM 1599 C CA . GLY A 1 221 ? -6.857 -11.670 -34.859 1.00 31.58 221 GLY A CA 1
ATOM 1600 C C . GLY A 1 221 ? -8.203 -12.390 -34.842 1.00 31.58 221 GLY A C 1
ATOM 1601 O O . GLY A 1 221 ? -8.262 -13.607 -34.993 1.00 31.58 221 GLY A O 1
ATOM 1602 N N . ILE A 1 222 ? -9.277 -11.614 -34.736 1.00 30.05 222 ILE A N 1
ATOM 1603 C CA . ILE A 1 222 ? -10.601 -12.009 -35.206 1.00 30.05 222 ILE A CA 1
ATOM 1604 C C . ILE A 1 222 ? -11.079 -10.953 -36.195 1.00 30.05 222 ILE A C 1
ATOM 1606 O O . ILE A 1 222 ? -11.079 -9.752 -35.921 1.00 30.05 222 ILE A O 1
ATOM 1610 N N . ALA A 1 223 ? -11.379 -11.442 -37.394 1.00 33.56 223 ALA A N 1
ATOM 1611 C CA . ALA A 1 223 ? -11.902 -10.691 -38.515 1.00 33.56 223 ALA A CA 1
ATOM 1612 C C . ALA A 1 223 ? -13.232 -10.016 -38.153 1.00 33.56 223 ALA A C 1
ATOM 1614 O O . ALA A 1 223 ? -14.013 -10.520 -37.347 1.00 33.56 223 ALA A O 1
ATOM 1615 N N . GLY A 1 224 ? -13.445 -8.848 -38.757 1.00 33.81 224 GLY A N 1
ATOM 1616 C CA . GLY A 1 224 ? -14.507 -7.915 -38.428 1.00 33.81 224 GLY A CA 1
ATOM 1617 C C . GLY A 1 224 ? -15.924 -8.469 -38.553 1.00 33.81 224 GLY A C 1
ATOM 1618 O O . GLY A 1 224 ? -16.312 -9.037 -39.570 1.00 33.81 224 GLY A O 1
ATOM 1619 N N . ALA A 1 225 ? -16.718 -8.149 -37.538 1.00 30.12 225 ALA A N 1
ATOM 1620 C CA . ALA A 1 225 ? -18.137 -7.884 -37.674 1.00 30.12 225 ALA A CA 1
ATOM 1621 C C . ALA A 1 225 ? -18.374 -6.489 -37.085 1.00 30.12 225 ALA A C 1
ATOM 1623 O O . ALA A 1 225 ? -18.140 -6.250 -35.901 1.00 30.12 225 ALA A O 1
ATOM 1624 N N . ALA A 1 226 ? -18.752 -5.546 -37.945 1.00 41.22 226 ALA A N 1
ATOM 1625 C CA . ALA A 1 226 ? -19.136 -4.201 -37.552 1.00 41.22 226 ALA A CA 1
ATOM 1626 C C . ALA A 1 226 ? -20.402 -4.269 -36.692 1.00 41.22 226 ALA A C 1
ATOM 1628 O O . ALA A 1 226 ? -21.456 -4.652 -37.195 1.00 41.22 226 ALA A O 1
ATOM 1629 N N . VAL A 1 227 ? -20.311 -3.892 -35.415 1.00 32.41 227 VAL A N 1
ATOM 1630 C CA . VAL A 1 227 ? -21.487 -3.685 -34.565 1.00 32.41 227 VAL A CA 1
ATOM 1631 C C . VAL A 1 227 ? -21.253 -2.484 -33.649 1.00 32.41 227 VAL A C 1
ATOM 1633 O O . VAL A 1 227 ? -20.322 -2.470 -32.853 1.00 32.41 227 VAL A O 1
ATOM 1636 N N . ALA A 1 228 ? -22.110 -1.486 -33.859 1.00 33.53 228 ALA A N 1
ATOM 1637 C CA . ALA A 1 228 ? -22.576 -0.430 -32.964 1.00 33.53 228 ALA A CA 1
ATOM 1638 C C . ALA A 1 228 ? -21.638 0.060 -31.843 1.00 33.53 228 ALA A C 1
ATOM 1640 O O . ALA A 1 228 ? -21.439 -0.578 -30.812 1.00 33.53 228 ALA A O 1
ATOM 1641 N N . VAL A 1 229 ? -21.181 1.298 -32.026 1.00 45.25 229 VAL A N 1
ATOM 1642 C CA . VAL A 1 229 ? -20.827 2.216 -30.945 1.00 45.25 229 VAL A CA 1
ATOM 1643 C C . VAL A 1 229 ? -22.127 2.590 -30.233 1.00 45.25 229 VAL A C 1
ATOM 1645 O O . VAL A 1 229 ? -22.837 3.440 -30.743 1.00 45.25 229 VAL A O 1
ATOM 1648 N N . ASP A 1 230 ? -22.470 1.909 -29.141 1.00 42.44 230 ASP A N 1
ATOM 1649 C CA . ASP A 1 230 ? -23.225 2.468 -28.007 1.00 42.44 230 ASP A CA 1
ATOM 1650 C C . ASP A 1 230 ? -23.366 1.420 -26.880 1.00 42.44 230 ASP A C 1
ATOM 1652 O O . ASP A 1 230 ? -23.494 0.224 -27.136 1.00 42.44 230 ASP A O 1
ATOM 1656 N N . ASP A 1 231 ? -23.328 1.886 -25.627 1.00 41.03 231 ASP A N 1
ATOM 1657 C CA . ASP A 1 231 ? -23.642 1.149 -24.383 1.00 41.03 231 ASP A CA 1
ATOM 1658 C C . ASP A 1 231 ? -22.600 0.186 -23.740 1.00 41.03 231 ASP A C 1
ATOM 1660 O O . ASP A 1 231 ? -22.896 -0.923 -23.283 1.00 41.03 231 ASP A O 1
ATOM 1664 N N . ALA A 1 232 ? -21.344 0.634 -23.599 1.00 42.34 232 ALA A N 1
ATOM 1665 C CA . ALA A 1 232 ? -20.322 -0.054 -22.784 1.00 42.34 232 ALA A CA 1
ATOM 1666 C C . ALA A 1 232 ? -20.269 0.397 -21.305 1.00 42.34 232 ALA A C 1
ATOM 1668 O O . ALA A 1 232 ? -19.464 -0.115 -20.536 1.00 42.34 232 ALA A O 1
ATOM 1669 N N . ALA A 1 233 ? -21.116 1.337 -20.873 1.00 46.91 233 ALA A N 1
ATOM 1670 C CA . ALA A 1 233 ? -21.011 1.940 -19.541 1.00 46.91 233 ALA A CA 1
ATOM 1671 C C . ALA A 1 233 ? -21.696 1.123 -18.425 1.00 46.91 233 ALA A C 1
ATOM 1673 O O . ALA A 1 233 ? -21.436 1.364 -17.252 1.00 46.91 233 ALA A O 1
ATOM 1674 N N . GLY A 1 234 ? -22.582 0.173 -18.735 1.00 43.16 234 GLY A N 1
ATOM 1675 C CA . GLY A 1 234 ? -23.294 -0.628 -17.722 1.00 43.16 234 GLY A CA 1
ATOM 1676 C C . GLY A 1 234 ? -22.520 -1.840 -17.186 1.00 43.16 234 GLY A C 1
ATOM 1677 O O . GLY A 1 234 ? -22.831 -2.339 -16.107 1.00 43.16 234 GLY A O 1
ATOM 1678 N N . ARG A 1 235 ? -21.508 -2.321 -17.920 1.00 48.41 235 ARG A N 1
ATOM 1679 C CA . ARG A 1 235 ? -20.801 -3.578 -17.609 1.00 48.41 235 ARG A CA 1
ATOM 1680 C C . ARG A 1 235 ? -19.717 -3.444 -16.541 1.00 48.41 235 ARG A C 1
ATOM 1682 O O . ARG A 1 235 ? -19.432 -4.424 -15.856 1.00 48.41 235 ARG A O 1
ATOM 1689 N N . ASP A 1 236 ? -19.178 -2.245 -16.356 1.00 59.12 236 ASP A N 1
ATOM 1690 C CA . ASP A 1 236 ? -18.019 -2.046 -15.487 1.00 59.12 236 ASP A CA 1
ATOM 1691 C C . ASP A 1 236 ? -18.370 -2.161 -13.996 1.00 59.12 236 ASP A C 1
ATOM 1693 O O . ASP A 1 236 ? -17.584 -2.698 -13.234 1.00 59.12 236 ASP A O 1
ATOM 1697 N N . GLU A 1 237 ? -19.565 -1.762 -13.544 1.00 54.34 237 GLU A N 1
ATOM 1698 C CA . GLU A 1 237 ? -19.905 -1.832 -12.108 1.00 54.34 237 GLU A CA 1
ATOM 1699 C C . GLU A 1 237 ? -20.241 -3.236 -11.610 1.00 54.34 237 GLU A C 1
ATOM 1701 O O . GLU A 1 237 ? -19.803 -3.635 -10.528 1.00 54.34 237 GLU A O 1
ATOM 1706 N N . ALA A 1 238 ? -21.007 -3.998 -12.394 1.00 58.50 238 ALA A N 1
ATOM 1707 C CA . ALA A 1 238 ? -21.306 -5.386 -12.067 1.00 58.50 238 ALA A CA 1
ATOM 1708 C C . ALA A 1 238 ? -20.044 -6.253 -12.180 1.00 58.50 238 ALA A C 1
ATOM 1710 O O . ALA A 1 238 ? -19.808 -7.093 -11.314 1.00 58.50 238 ALA A O 1
ATOM 1711 N N . GLY A 1 239 ? -19.206 -5.998 -13.194 1.00 61.09 239 GLY A N 1
ATOM 1712 C CA . GLY A 1 239 ? -17.904 -6.643 -13.348 1.00 61.09 239 GLY A CA 1
ATOM 1713 C C . GLY A 1 239 ? -16.948 -6.294 -12.210 1.00 61.09 239 GLY A C 1
ATOM 1714 O O . GLY A 1 239 ? -16.324 -7.186 -11.646 1.00 61.09 239 GLY A O 1
ATOM 1715 N N . ASP A 1 240 ? -16.895 -5.025 -11.802 1.00 62.44 240 ASP A N 1
ATOM 1716 C CA . ASP A 1 240 ? -16.040 -4.565 -10.711 1.00 62.44 240 ASP A CA 1
ATOM 1717 C C . ASP A 1 240 ? -16.413 -5.223 -9.379 1.00 62.44 240 ASP A C 1
ATOM 1719 O O . ASP A 1 240 ? -15.531 -5.733 -8.686 1.00 62.44 240 ASP A O 1
ATOM 1723 N N . ARG A 1 241 ? -17.709 -5.225 -9.033 1.00 60.19 241 ARG A N 1
ATOM 1724 C CA . ARG A 1 241 ? -18.213 -5.832 -7.795 1.00 60.19 241 ARG A CA 1
ATOM 1725 C C . ARG A 1 241 ? -18.048 -7.352 -7.815 1.00 60.19 241 ARG A C 1
ATOM 1727 O O . ARG A 1 241 ? -17.650 -7.920 -6.803 1.00 60.19 241 ARG A O 1
ATOM 1734 N N . ALA A 1 242 ? -18.314 -8.003 -8.949 1.00 61.97 242 ALA A N 1
ATOM 1735 C CA . ALA A 1 242 ? -18.132 -9.445 -9.099 1.00 61.97 242 ALA A CA 1
ATOM 1736 C C . ALA A 1 242 ? -16.653 -9.853 -9.040 1.00 61.97 242 ALA A C 1
ATOM 1738 O O . ALA A 1 242 ? -16.342 -10.861 -8.420 1.00 61.97 242 ALA A O 1
ATOM 1739 N N . ALA A 1 243 ? -15.742 -9.063 -9.616 1.00 64.69 243 ALA A N 1
ATOM 1740 C CA . ALA A 1 243 ? -14.304 -9.320 -9.555 1.00 64.69 243 ALA A CA 1
ATOM 1741 C C . ALA A 1 243 ? -13.761 -9.179 -8.126 1.00 64.69 243 ALA A C 1
ATOM 1743 O O . ALA A 1 243 ? -13.047 -10.055 -7.654 1.00 64.69 243 ALA A O 1
ATOM 1744 N N . LEU A 1 244 ? -14.164 -8.129 -7.399 1.00 65.88 244 LEU A N 1
ATOM 1745 C CA . LEU A 1 244 ? -13.771 -7.954 -5.994 1.00 65.88 244 LEU A CA 1
ATOM 1746 C C . LEU A 1 244 ? -14.340 -9.068 -5.096 1.00 65.88 244 LEU A C 1
ATOM 1748 O O . LEU A 1 244 ? -13.658 -9.542 -4.189 1.00 65.88 244 LEU A O 1
ATOM 1752 N N . ALA A 1 245 ? -15.568 -9.519 -5.369 1.00 65.31 245 ALA A N 1
ATOM 1753 C CA . ALA A 1 245 ? -16.172 -10.646 -4.663 1.00 65.31 245 ALA A CA 1
ATOM 1754 C C . ALA A 1 245 ? -15.492 -11.987 -5.001 1.00 65.31 245 ALA A C 1
ATOM 1756 O O . ALA A 1 245 ? -15.266 -12.800 -4.107 1.00 65.31 245 ALA A O 1
ATOM 1757 N N . ALA A 1 246 ? -15.127 -12.213 -6.268 1.00 66.94 246 ALA A N 1
ATOM 1758 C CA . ALA A 1 246 ? -14.425 -13.417 -6.718 1.00 66.94 246 ALA A CA 1
ATOM 1759 C C . ALA A 1 246 ? -13.023 -13.538 -6.106 1.00 66.94 246 ALA A C 1
ATOM 1761 O O . ALA A 1 246 ? -12.541 -14.646 -5.881 1.00 66.94 246 ALA A O 1
ATOM 1762 N N . GLU A 1 247 ? -12.390 -12.413 -5.774 1.00 63.38 247 GLU A N 1
ATOM 1763 C CA . GLU A 1 247 ? -11.089 -12.395 -5.110 1.00 63.38 247 GLU A CA 1
ATOM 1764 C C . GLU A 1 247 ? -11.145 -12.634 -3.597 1.00 63.38 247 GLU A C 1
ATOM 1766 O O . GLU A 1 247 ? -10.098 -12.613 -2.952 1.00 63.38 247 GLU A O 1
ATOM 1771 N N . GLY A 1 248 ? -12.315 -12.908 -3.009 1.00 58.06 248 GLY A N 1
ATOM 1772 C CA . GLY A 1 248 ? -12.428 -13.271 -1.590 1.00 58.06 248 GLY A CA 1
ATOM 1773 C C . GLY A 1 248 ? -12.089 -12.127 -0.628 1.00 58.06 248 GLY A C 1
ATOM 1774 O O . GLY A 1 248 ? -11.608 -12.365 0.482 1.00 58.06 248 GLY A O 1
ATOM 1775 N N . ILE A 1 249 ? -12.302 -10.883 -1.059 1.00 56.72 249 ILE A N 1
ATOM 1776 C CA . ILE A 1 249 ? -12.112 -9.685 -0.236 1.00 56.72 249 ILE A CA 1
ATOM 1777 C C . ILE A 1 249 ? -13.131 -9.711 0.918 1.00 56.72 249 ILE A C 1
ATOM 1779 O O . ILE A 1 249 ? -14.334 -9.784 0.670 1.00 56.72 249 ILE A O 1
ATOM 1783 N N . GLY A 1 250 ? -12.642 -9.686 2.166 1.00 51.97 250 GLY A N 1
ATOM 1784 C CA . GLY A 1 250 ? -13.447 -9.786 3.399 1.00 51.97 250 GLY A CA 1
ATOM 1785 C C . GLY A 1 250 ? -13.142 -10.999 4.294 1.00 51.97 250 GLY A C 1
ATOM 1786 O O . GLY A 1 250 ? -13.787 -11.195 5.325 1.00 51.97 250 GLY A O 1
ATOM 1787 N N . ALA A 1 251 ? -12.162 -11.838 3.938 1.00 55.09 251 ALA A N 1
ATOM 1788 C CA . ALA A 1 251 ? -11.719 -12.924 4.813 1.00 55.09 251 ALA A CA 1
ATOM 1789 C C . ALA A 1 251 ? -10.999 -12.377 6.073 1.00 55.09 251 ALA A C 1
ATOM 1791 O O . ALA A 1 251 ? -10.159 -11.480 5.964 1.00 55.09 251 ALA A O 1
ATOM 1792 N N . PRO A 1 252 ? -11.243 -12.940 7.274 1.00 52.03 252 PRO A N 1
ATOM 1793 C CA . PRO A 1 252 ? -10.755 -12.394 8.549 1.00 52.03 252 PRO A CA 1
ATOM 1794 C C . PRO A 1 252 ? -9.222 -12.355 8.699 1.00 52.03 252 PRO A C 1
ATOM 1796 O O . PRO A 1 252 ? -8.720 -11.668 9.588 1.00 52.03 252 PRO A O 1
ATOM 1799 N N . GLY A 1 253 ? -8.477 -13.063 7.843 1.00 58.41 253 GLY A N 1
ATOM 1800 C CA . GLY A 1 253 ? -7.010 -13.079 7.840 1.00 58.41 253 GLY A CA 1
ATOM 1801 C C . GLY A 1 253 ? -6.350 -11.850 7.205 1.00 58.41 253 GLY A C 1
ATOM 1802 O O . GLY A 1 253 ? -5.147 -11.670 7.348 1.00 58.41 253 GLY A O 1
ATOM 1803 N N . ASP A 1 254 ? -7.113 -10.985 6.535 1.00 66.75 254 ASP A N 1
ATOM 1804 C CA . ASP A 1 254 ? -6.570 -9.878 5.740 1.00 66.75 254 ASP A CA 1
ATOM 1805 C C . ASP A 1 254 ? -6.602 -8.529 6.478 1.00 66.75 254 ASP A C 1
ATOM 1807 O O . ASP A 1 254 ? -6.705 -7.456 5.891 1.00 66.75 254 ASP A O 1
ATOM 1811 N N . ARG A 1 255 ? -6.548 -8.554 7.810 1.00 77.69 255 ARG A N 1
ATOM 1812 C CA . ARG A 1 255 ? -6.544 -7.328 8.614 1.00 77.69 255 ARG A CA 1
ATOM 1813 C C . ARG A 1 255 ? -5.127 -6.822 8.776 1.00 77.69 255 ARG A C 1
ATOM 1815 O O . ARG A 1 255 ? -4.203 -7.582 9.079 1.00 77.69 255 ARG A O 1
ATOM 1822 N N . LEU A 1 256 ? -4.944 -5.514 8.612 1.00 74.25 256 LEU A N 1
ATOM 1823 C CA . LEU A 1 256 ? -3.660 -4.922 8.936 1.00 74.25 256 LEU A CA 1
ATOM 1824 C C . LEU A 1 256 ? -3.492 -5.051 10.450 1.00 74.25 256 LEU A C 1
ATOM 1826 O O . LEU A 1 256 ? -4.275 -4.477 11.201 1.00 74.25 256 LEU A O 1
ATOM 1830 N N . ALA A 1 257 ? -2.492 -5.815 10.896 1.00 67.62 257 ALA A N 1
ATOM 1831 C CA . ALA A 1 257 ? -2.186 -5.917 12.314 1.00 67.62 257 ALA A CA 1
ATOM 1832 C C . ALA A 1 257 ? -1.921 -4.507 12.855 1.00 67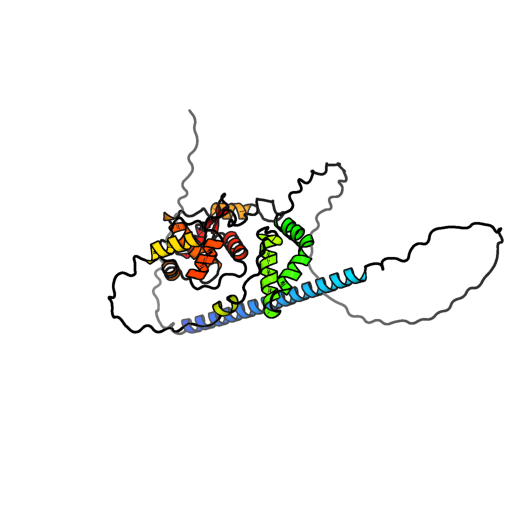.62 257 ALA A C 1
ATOM 1834 O O . ALA A 1 257 ? -0.857 -3.922 12.617 1.00 67.62 257 ALA A O 1
ATOM 1835 N N . VAL A 1 258 ? -2.911 -3.957 13.557 1.00 55.41 258 VAL A N 1
ATOM 1836 C CA . VAL A 1 258 ? -2.707 -2.821 14.439 1.00 55.41 258 VAL A CA 1
ATOM 1837 C C . VAL A 1 258 ? -1.762 -3.360 15.499 1.00 55.41 258 VAL A C 1
ATOM 1839 O O . VAL A 1 258 ? -2.101 -4.362 16.136 1.00 55.41 258 VAL A O 1
ATOM 1842 N N . PRO A 1 259 ? -0.553 -2.801 15.668 1.00 50.97 259 PRO A N 1
ATOM 1843 C CA . PRO A 1 259 ? 0.196 -3.111 16.866 1.00 50.97 259 PRO A CA 1
ATOM 1844 C C . PRO A 1 259 ? -0.705 -2.683 18.025 1.00 50.97 259 PRO A C 1
ATOM 1846 O O . PRO A 1 259 ? -0.889 -1.488 18.246 1.00 50.97 259 PRO A O 1
ATOM 1849 N N . ALA A 1 260 ? -1.332 -3.659 18.697 1.00 42.06 260 ALA A N 1
ATOM 1850 C CA . ALA A 1 260 ? -2.008 -3.434 19.965 1.00 42.06 260 ALA A CA 1
ATOM 1851 C C . ALA A 1 260 ? -1.040 -2.615 20.807 1.00 42.06 260 ALA A C 1
ATOM 1853 O O . ALA A 1 260 ? 0.150 -2.931 20.768 1.00 42.06 260 ALA A O 1
ATOM 1854 N N . GLY A 1 261 ? -1.535 -1.551 21.443 1.00 42.88 261 GLY A N 1
ATOM 1855 C CA . GLY A 1 261 ? -0.762 -0.530 22.147 1.00 42.88 261 GLY A CA 1
ATOM 1856 C C . GLY A 1 261 ? 0.151 -1.086 23.237 1.00 42.88 261 GLY A C 1
ATOM 1857 O O . GLY A 1 261 ? -0.044 -0.831 24.415 1.00 42.88 261 GLY A O 1
ATOM 1858 N N . ALA A 1 262 ? 1.179 -1.824 22.841 1.00 35.09 262 ALA A N 1
ATOM 1859 C CA . ALA A 1 262 ? 2.418 -1.904 23.547 1.00 35.09 262 ALA A CA 1
ATOM 1860 C C . ALA A 1 262 ? 2.959 -0.491 23.439 1.00 35.09 262 ALA A C 1
ATOM 1862 O O . ALA A 1 262 ? 3.388 -0.070 22.359 1.00 35.09 262 ALA A O 1
ATOM 1863 N N . ASP A 1 263 ? 2.856 0.235 24.547 1.00 39.12 263 ASP A N 1
ATOM 1864 C CA . ASP A 1 263 ? 3.788 1.282 24.917 1.00 39.12 263 ASP A CA 1
ATOM 1865 C C . ASP A 1 263 ? 5.180 0.866 24.440 1.00 39.12 263 ASP A C 1
ATOM 1867 O O . ASP A 1 263 ? 5.918 0.142 25.109 1.00 39.12 263 ASP A O 1
ATOM 1871 N N . ARG A 1 264 ? 5.538 1.262 23.218 1.00 40.56 264 ARG A N 1
ATOM 1872 C CA . ARG A 1 264 ? 6.927 1.251 22.808 1.00 40.56 264 ARG A CA 1
ATOM 1873 C C . ARG A 1 264 ? 7.539 2.371 23.623 1.00 40.56 264 ARG A C 1
ATOM 1875 O O . ARG A 1 264 ? 7.136 3.519 23.411 1.00 40.56 264 ARG A O 1
ATOM 1882 N N . PRO A 1 265 ? 8.492 2.083 24.522 1.00 36.28 265 PRO A N 1
ATOM 1883 C CA . PRO A 1 265 ? 9.181 3.140 25.234 1.00 36.28 265 PRO A CA 1
ATOM 1884 C C . PRO A 1 265 ? 9.878 4.010 24.179 1.00 36.28 265 PRO A C 1
ATOM 1886 O O . PRO A 1 265 ? 10.841 3.581 23.547 1.00 36.28 265 PRO A O 1
ATOM 1889 N N . GLY A 1 266 ? 9.318 5.194 23.915 1.00 48.50 266 GLY A N 1
ATOM 1890 C CA . GLY A 1 266 ? 9.885 6.180 22.995 1.00 48.50 266 GLY A CA 1
ATOM 1891 C C . GLY A 1 266 ? 8.967 6.756 21.913 1.00 48.50 266 GLY A C 1
ATOM 1892 O O . GLY A 1 266 ? 9.409 7.691 21.249 1.00 48.50 266 GLY A O 1
ATOM 1893 N N . GLN A 1 267 ? 7.727 6.282 21.717 1.00 43.03 267 GLN A N 1
ATOM 1894 C CA . GLN A 1 267 ? 6.794 6.982 20.819 1.00 43.03 267 GLN A CA 1
ATOM 1895 C C . GLN A 1 267 ? 5.908 7.937 21.636 1.00 43.03 267 GLN A C 1
ATOM 1897 O O . GLN A 1 267 ? 5.191 7.481 22.525 1.00 43.03 267 GLN A O 1
ATOM 1902 N N . PRO A 1 268 ? 5.989 9.263 21.427 1.00 40.66 268 PRO A N 1
ATOM 1903 C CA . PRO A 1 268 ? 5.318 10.200 22.311 1.00 40.66 268 PRO A CA 1
ATOM 1904 C C . PRO A 1 268 ? 3.800 10.159 22.076 1.00 40.66 268 PRO A C 1
ATOM 1906 O O . PRO A 1 268 ? 3.342 10.238 20.938 1.00 40.66 268 PRO A O 1
ATOM 1909 N N . ALA A 1 269 ? 3.027 10.065 23.162 1.00 45.00 269 ALA A N 1
ATOM 1910 C CA . ALA A 1 269 ? 1.569 9.873 23.158 1.00 45.00 269 ALA A CA 1
ATOM 1911 C C . ALA A 1 269 ? 0.786 10.853 22.256 1.00 45.00 269 ALA A C 1
ATOM 1913 O O . ALA A 1 269 ? -0.264 10.504 21.720 1.00 45.00 269 ALA A O 1
ATOM 1914 N N . TRP A 1 270 ? 1.331 12.047 21.995 1.00 48.00 270 TRP A N 1
ATOM 1915 C CA . TRP A 1 270 ? 0.705 13.034 21.115 1.00 48.00 270 TRP A CA 1
ATOM 1916 C C . TRP A 1 270 ? 0.661 12.620 19.633 1.00 48.00 270 TRP A C 1
ATOM 1918 O O . TRP A 1 270 ? -0.184 13.133 18.908 1.00 48.00 270 TRP A O 1
ATOM 1928 N N . GLU A 1 271 ? 1.513 11.707 19.145 1.00 48.56 271 GLU A N 1
ATOM 1929 C CA . GLU A 1 271 ? 1.414 11.221 17.754 1.00 48.56 271 GLU A CA 1
ATOM 1930 C C . GLU A 1 271 ? 0.179 10.333 17.548 1.00 48.56 271 GLU A C 1
ATOM 1932 O O . GLU A 1 271 ? -0.498 10.458 16.527 1.00 48.56 271 GLU A O 1
ATOM 1937 N N . SER A 1 272 ? -0.151 9.486 18.525 1.00 47.78 272 SER A N 1
ATOM 1938 C CA . SER A 1 272 ? -1.355 8.646 18.493 1.00 47.78 272 SER A CA 1
ATOM 1939 C C . SER A 1 272 ? -2.624 9.492 18.596 1.00 47.78 272 SER A C 1
ATOM 1941 O O . SER A 1 272 ? -3.554 9.290 17.816 1.00 47.78 272 SER A O 1
ATOM 1943 N N . ASP A 1 273 ? -2.622 10.514 19.458 1.00 42.91 273 ASP A N 1
ATOM 1944 C CA . ASP A 1 273 ? -3.744 11.449 19.594 1.00 42.91 273 ASP A CA 1
ATOM 1945 C C . ASP A 1 273 ? -3.912 12.348 18.361 1.00 42.91 273 ASP A C 1
ATOM 1947 O O . ASP A 1 273 ? -5.034 12.661 17.975 1.00 42.91 273 ASP A O 1
ATOM 1951 N N . VAL A 1 274 ? -2.827 12.734 17.679 1.00 50.53 274 VAL A N 1
ATOM 1952 C CA . VAL A 1 274 ? -2.892 13.518 16.430 1.00 50.53 274 VAL A CA 1
ATOM 1953 C C . VAL A 1 274 ? -3.373 12.673 15.245 1.00 50.53 274 VAL A C 1
ATOM 1955 O O . VAL A 1 274 ? -4.037 13.204 14.350 1.00 50.53 274 VAL A O 1
ATOM 1958 N N . ILE A 1 275 ? -3.081 11.370 15.224 1.00 51.12 275 ILE A N 1
ATOM 1959 C CA . ILE A 1 275 ? -3.609 10.438 14.217 1.00 51.12 275 ILE A CA 1
ATOM 1960 C C . ILE A 1 275 ? -5.094 10.144 14.489 1.00 51.12 275 ILE A C 1
ATOM 1962 O O . ILE A 1 275 ? -5.894 10.220 13.557 1.00 51.12 275 ILE A O 1
ATOM 1966 N N . ALA A 1 276 ? -5.486 9.928 15.750 1.00 49.97 276 ALA A N 1
ATOM 1967 C CA . ALA A 1 276 ? -6.887 9.776 16.156 1.00 49.97 276 ALA A CA 1
ATOM 1968 C C . ALA A 1 276 ? -7.711 11.061 15.924 1.00 49.97 276 ALA A C 1
ATOM 1970 O O . ALA A 1 276 ? -8.846 11.008 15.448 1.00 49.97 276 ALA A O 1
ATOM 1971 N N . ALA A 1 277 ? -7.122 12.240 16.154 1.00 47.38 277 ALA A N 1
ATOM 1972 C CA . ALA A 1 277 ? -7.768 13.538 15.947 1.00 47.38 277 ALA A CA 1
ATOM 1973 C C . ALA A 1 277 ? -7.985 13.906 14.468 1.00 47.38 277 ALA A C 1
ATOM 1975 O O . ALA A 1 277 ? -8.693 14.873 14.177 1.00 47.38 277 ALA A O 1
ATOM 1976 N N . ARG A 1 278 ? -7.402 13.167 13.510 1.00 61.91 278 ARG A N 1
ATOM 1977 C CA . ARG A 1 278 ? -7.604 13.438 12.075 1.00 61.91 278 ARG A CA 1
ATOM 1978 C C . ARG A 1 278 ? -8.911 12.901 11.506 1.00 61.91 278 ARG A C 1
ATOM 1980 O O . ARG A 1 278 ? -9.236 13.317 10.394 1.00 61.91 278 ARG A O 1
ATOM 1987 N N . GLY A 1 279 ? -9.646 12.095 12.278 1.00 75.50 279 GLY A N 1
ATOM 1988 C CA . GLY A 1 279 ? -11.009 11.637 12.005 1.00 75.50 279 GLY A CA 1
ATOM 1989 C C . GLY A 1 279 ? -11.148 10.805 10.729 1.00 75.50 279 GLY A C 1
ATOM 1990 O O . GLY A 1 279 ? -10.671 11.184 9.657 1.00 75.50 279 GLY A O 1
ATOM 1991 N N . ALA A 1 280 ? -11.850 9.679 10.823 1.00 85.19 280 ALA A N 1
ATOM 1992 C CA . ALA A 1 280 ? -12.340 9.007 9.628 1.00 85.19 280 ALA A CA 1
ATOM 1993 C C . ALA A 1 280 ? -13.241 9.972 8.845 1.00 85.19 280 ALA A C 1
ATOM 1995 O O . ALA A 1 280 ? -14.120 10.614 9.424 1.00 85.19 280 ALA A O 1
ATOM 1996 N N . VAL A 1 281 ? -13.005 10.106 7.542 1.00 90.44 281 VAL A N 1
ATOM 1997 C CA . VAL A 1 281 ? -13.903 10.864 6.665 1.00 90.44 281 VAL A CA 1
ATOM 1998 C C . VAL A 1 281 ? -15.026 9.921 6.243 1.00 90.44 281 VAL A C 1
ATOM 2000 O O . VAL A 1 281 ? -14.714 8.836 5.745 1.00 90.44 281 VAL A O 1
ATOM 2003 N N . PRO A 1 282 ? -16.306 10.282 6.442 1.00 90.25 282 PRO A N 1
ATOM 2004 C CA . PRO A 1 282 ? -17.428 9.496 5.942 1.00 90.25 282 PRO A CA 1
ATOM 2005 C C . PRO A 1 282 ? -17.317 9.268 4.433 1.00 90.25 282 PRO A C 1
ATOM 2007 O O . PRO A 1 282 ? -16.838 10.134 3.704 1.00 90.25 282 PRO A O 1
ATOM 2010 N N . ALA A 1 283 ? -17.788 8.117 3.950 1.00 91.12 283 ALA A N 1
ATOM 2011 C CA . ALA A 1 283 ? -17.763 7.799 2.521 1.00 91.12 283 ALA A CA 1
ATOM 2012 C C . ALA A 1 283 ? -18.476 8.865 1.663 1.00 91.12 283 ALA A C 1
ATOM 2014 O O . ALA A 1 283 ? -18.020 9.165 0.563 1.00 91.12 283 ALA A O 1
ATOM 2015 N N . ASP A 1 284 ? -19.539 9.477 2.195 1.00 92.94 284 ASP A N 1
ATOM 2016 C CA . ASP A 1 284 ? -20.322 10.516 1.516 1.00 92.94 284 ASP A CA 1
ATOM 2017 C C . ASP A 1 284 ? -19.557 11.839 1.325 1.00 92.94 284 ASP A C 1
ATOM 2019 O O . ASP A 1 284 ? -19.849 12.582 0.391 1.00 92.94 284 ASP A O 1
ATOM 2023 N N . ASP A 1 285 ? -18.552 12.107 2.166 1.00 92.94 285 ASP A N 1
ATOM 2024 C CA . ASP A 1 285 ? -17.720 13.319 2.114 1.00 92.94 285 ASP A CA 1
ATOM 2025 C C . ASP A 1 285 ? -16.468 13.141 1.234 1.00 92.94 285 ASP A C 1
ATOM 2027 O O . ASP A 1 285 ? -15.715 14.092 0.997 1.00 92.94 285 ASP A O 1
ATOM 2031 N N . LEU A 1 286 ? -16.203 11.919 0.767 1.00 93.94 286 LEU A N 1
ATOM 2032 C CA . LEU A 1 286 ? -15.085 11.613 -0.118 1.00 93.94 286 LEU A CA 1
ATOM 2033 C C . LEU A 1 286 ? -15.469 11.842 -1.589 1.00 93.94 286 LEU A C 1
ATOM 2035 O O . LEU A 1 286 ? -16.625 11.657 -1.972 1.00 93.94 286 LEU A O 1
ATOM 2039 N N . PRO A 1 287 ? -14.507 12.206 -2.457 1.00 92.50 287 PRO A N 1
ATOM 2040 C CA . PRO A 1 287 ? -14.783 12.368 -3.877 1.00 92.50 287 PRO A CA 1
ATOM 2041 C C . PRO A 1 287 ? -15.243 11.044 -4.479 1.00 92.50 287 PRO A C 1
ATOM 2043 O O . PRO A 1 287 ? -14.550 10.027 -4.412 1.00 92.50 287 PRO A O 1
ATOM 2046 N N . GLN A 1 288 ? -16.418 11.081 -5.096 1.00 91.81 288 GLN A N 1
ATOM 2047 C CA . GLN A 1 288 ? -17.026 9.918 -5.718 1.00 91.81 288 GLN A CA 1
ATOM 2048 C C . GLN A 1 288 ? -16.658 9.877 -7.199 1.00 91.81 288 GLN A C 1
ATOM 2050 O O . GLN A 1 288 ? -16.884 10.828 -7.944 1.00 91.81 288 GLN A O 1
ATOM 2055 N N . HIS A 1 289 ? -16.118 8.747 -7.646 1.00 92.44 289 HIS A N 1
ATOM 2056 C CA . HIS A 1 289 ? -15.956 8.458 -9.064 1.00 92.44 289 HIS A CA 1
ATOM 2057 C C . HIS A 1 289 ? -16.345 7.018 -9.359 1.00 92.44 289 HIS A C 1
ATOM 2059 O O . HIS A 1 289 ? -15.998 6.087 -8.634 1.00 92.44 289 HIS A O 1
ATOM 2065 N N . ARG A 1 290 ? -17.013 6.834 -10.500 1.00 87.50 290 ARG A N 1
ATOM 2066 C CA . ARG A 1 290 ? -17.486 5.525 -10.958 1.00 87.50 290 ARG A CA 1
ATOM 2067 C C . ARG A 1 290 ? -16.363 4.548 -11.294 1.00 87.50 290 ARG A C 1
ATOM 2069 O O . ARG A 1 290 ? -16.585 3.354 -11.388 1.00 87.50 290 ARG A O 1
ATOM 2076 N N . THR A 1 291 ? -15.149 5.016 -11.522 1.00 92.62 291 THR A N 1
ATOM 2077 C CA . THR A 1 291 ? -14.024 4.125 -11.802 1.00 92.62 291 THR A CA 1
ATOM 2078 C C . THR A 1 291 ? -12.812 4.602 -11.035 1.00 92.62 291 THR A C 1
ATOM 2080 O O . THR A 1 291 ? -12.618 5.807 -10.854 1.00 92.62 291 THR A O 1
ATOM 2083 N N . LEU A 1 292 ? -11.959 3.657 -10.636 1.00 94.44 292 LEU A N 1
ATOM 2084 C CA . LEU A 1 292 ? -10.669 3.978 -10.034 1.00 94.44 292 LEU A CA 1
ATOM 2085 C C . LEU A 1 292 ? -9.861 4.890 -10.967 1.00 94.44 292 LEU A C 1
ATOM 2087 O O . LEU A 1 292 ? -9.285 5.881 -10.532 1.00 94.44 292 LEU A O 1
ATOM 2091 N N . ARG A 1 293 ? -9.904 4.621 -12.277 1.00 94.56 293 ARG A N 1
ATOM 2092 C CA . ARG A 1 293 ? -9.264 5.454 -13.302 1.00 94.56 293 ARG A CA 1
ATOM 2093 C C . ARG A 1 293 ? -9.812 6.885 -13.339 1.00 94.56 293 ARG A C 1
ATOM 2095 O O . ARG A 1 293 ? -9.036 7.812 -13.546 1.00 94.56 293 ARG A O 1
ATOM 2102 N N . GLY A 1 294 ? -11.116 7.070 -13.134 1.00 94.69 294 GLY A N 1
ATOM 2103 C CA . GLY A 1 294 ? -11.731 8.393 -13.015 1.00 94.69 294 GLY A CA 1
ATOM 2104 C C . GLY A 1 294 ? -11.196 9.160 -11.808 1.00 94.69 294 GLY A C 1
ATOM 2105 O O . GLY A 1 294 ? -10.787 10.308 -11.953 1.00 94.69 294 GLY A O 1
ATOM 2106 N N . LEU A 1 295 ? -11.094 8.490 -10.654 1.00 95.75 295 LEU A N 1
ATOM 2107 C CA . LEU A 1 295 ? -10.52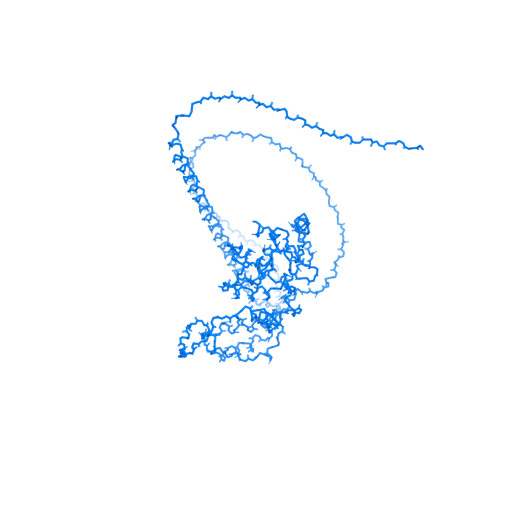0 9.074 -9.439 1.00 95.75 295 LEU A CA 1
ATOM 2108 C C . LEU A 1 295 ? -9.038 9.454 -9.635 1.00 95.75 295 LEU A C 1
ATOM 2110 O O . LEU A 1 295 ? -8.614 10.540 -9.250 1.00 95.75 295 LEU A O 1
ATOM 2114 N N . VAL A 1 296 ? -8.264 8.591 -10.303 1.00 96.75 296 VAL A N 1
ATOM 2115 C CA . VAL A 1 296 ? -6.859 8.842 -10.673 1.00 96.75 296 VAL A CA 1
ATOM 2116 C C . VAL A 1 296 ? -6.712 10.035 -11.612 1.00 96.75 296 VAL A C 1
ATOM 2118 O O . VAL A 1 296 ? -5.763 10.800 -11.482 1.00 96.75 296 VAL A O 1
ATOM 2121 N N . ALA A 1 297 ? -7.616 10.194 -12.578 1.00 95.81 297 ALA A N 1
ATOM 2122 C CA . ALA A 1 297 ? -7.579 11.329 -13.494 1.00 95.81 297 ALA A CA 1
ATOM 2123 C C . ALA A 1 297 ? -7.911 12.648 -12.778 1.00 95.81 297 ALA A C 1
ATOM 2125 O O . ALA A 1 297 ? -7.306 13.671 -13.091 1.00 95.81 297 ALA A O 1
ATOM 2126 N N . ALA A 1 298 ? -8.836 12.612 -11.814 1.00 93.69 298 ALA A N 1
ATOM 2127 C CA . ALA A 1 298 ? -9.203 13.768 -11.002 1.00 93.69 298 ALA A CA 1
ATOM 2128 C C . ALA A 1 298 ? -8.070 14.201 -10.054 1.00 93.69 298 ALA A C 1
ATOM 2130 O O . ALA A 1 298 ? -7.803 15.393 -9.928 1.00 93.69 298 ALA A O 1
ATOM 2131 N N . ALA A 1 299 ? -7.367 13.243 -9.441 1.00 95.69 299 ALA A N 1
ATOM 2132 C CA . ALA A 1 299 ? -6.216 13.498 -8.577 1.00 95.69 299 ALA A CA 1
ATOM 2133 C C . ALA A 1 299 ? -5.058 12.531 -8.900 1.00 95.69 299 ALA A C 1
ATOM 2135 O O . ALA A 1 299 ? -4.953 11.462 -8.292 1.00 95.69 299 ALA A O 1
ATOM 2136 N N . PRO A 1 300 ? -4.173 12.881 -9.855 1.00 96.88 300 PRO A N 1
ATOM 2137 C CA . PRO A 1 300 ? -3.061 12.019 -10.247 1.00 96.88 300 PRO A CA 1
ATOM 2138 C C . PRO A 1 300 ? -2.064 11.801 -9.095 1.00 96.88 300 PRO A C 1
ATOM 2140 O O . PRO A 1 300 ? -1.434 12.762 -8.640 1.00 96.88 300 PRO A O 1
ATOM 2143 N N . PRO A 1 301 ? -1.853 10.554 -8.632 1.00 97.44 301 PRO A N 1
ATOM 2144 C CA . PRO A 1 301 ? -0.964 10.297 -7.510 1.00 97.44 301 PRO A CA 1
ATOM 2145 C C . PRO A 1 301 ? 0.504 10.262 -7.960 1.00 97.44 301 PRO A C 1
ATOM 2147 O O . PRO A 1 301 ? 0.890 9.521 -8.866 1.00 97.44 301 PRO A O 1
ATOM 2150 N N . ALA A 1 302 ? 1.353 11.028 -7.279 1.00 96.81 302 ALA A N 1
ATOM 2151 C CA . ALA A 1 302 ? 2.787 11.134 -7.545 1.00 96.81 302 ALA A CA 1
ATOM 2152 C C . ALA A 1 302 ? 3.631 10.070 -6.819 1.00 96.81 302 ALA A C 1
ATOM 2154 O O . ALA A 1 302 ? 4.775 9.825 -7.200 1.00 96.81 302 ALA A O 1
ATOM 2155 N N . ASN A 1 303 ? 3.107 9.448 -5.759 1.00 97.31 303 ASN A N 1
ATOM 2156 C CA . ASN A 1 303 ? 3.828 8.461 -4.949 1.00 97.31 303 ASN A CA 1
ATOM 2157 C C . ASN A 1 303 ? 2.898 7.364 -4.403 1.00 97.31 303 ASN A C 1
ATOM 2159 O O . ASN A 1 303 ? 1.678 7.448 -4.534 1.00 97.31 303 ASN A O 1
ATOM 2163 N N . ASN A 1 304 ? 3.479 6.332 -3.782 1.00 98.06 304 ASN A N 1
ATOM 2164 C CA . ASN A 1 304 ? 2.720 5.186 -3.269 1.00 98.06 304 ASN A CA 1
ATOM 2165 C C . ASN A 1 304 ? 1.736 5.559 -2.153 1.00 98.06 304 ASN A C 1
ATOM 2167 O O . ASN A 1 304 ? 0.661 4.977 -2.096 1.00 98.06 304 ASN A O 1
ATOM 2171 N N . ASP A 1 305 ? 2.040 6.547 -1.306 1.00 98.00 305 ASP A N 1
ATOM 2172 C CA . ASP A 1 305 ? 1.092 6.975 -0.269 1.00 98.00 305 ASP A CA 1
ATOM 2173 C C . ASP A 1 305 ? -0.176 7.570 -0.885 1.00 98.00 305 ASP A C 1
ATOM 2175 O O . ASP A 1 305 ? -1.284 7.245 -0.472 1.00 98.00 305 ASP A O 1
ATOM 2179 N N . GLN A 1 306 ? -0.017 8.399 -1.917 1.00 97.94 306 GLN A N 1
ATOM 2180 C CA . GLN A 1 306 ? -1.138 8.968 -2.662 1.00 97.94 306 GLN A CA 1
ATOM 2181 C C . GLN A 1 306 ? -1.911 7.891 -3.429 1.00 97.94 306 GLN A C 1
ATOM 2183 O O . GLN A 1 306 ? -3.136 7.903 -3.417 1.00 97.94 306 GLN A O 1
ATOM 2188 N N . ARG A 1 307 ? -1.223 6.907 -4.025 1.00 98.50 307 ARG A N 1
ATOM 2189 C CA . ARG A 1 307 ? -1.880 5.749 -4.660 1.00 98.50 307 ARG A CA 1
ATOM 2190 C C . ARG A 1 307 ? -2.719 4.954 -3.660 1.00 98.50 307 ARG A C 1
ATOM 2192 O O . ARG A 1 307 ? -3.862 4.632 -3.964 1.00 98.50 307 ARG A O 1
ATOM 2199 N N . ASN A 1 308 ? -2.182 4.699 -2.465 1.00 98.25 308 ASN A N 1
ATOM 2200 C CA . ASN A 1 308 ? -2.903 4.021 -1.387 1.00 98.25 308 ASN A CA 1
ATOM 2201 C C . ASN A 1 308 ? -4.167 4.799 -0.992 1.00 98.25 308 ASN A C 1
ATOM 2203 O O . ASN A 1 308 ? -5.224 4.195 -0.858 1.00 98.25 308 ASN A O 1
ATOM 2207 N N . VAL A 1 309 ? -4.076 6.128 -0.856 1.00 98.06 309 VAL A N 1
ATOM 2208 C CA . VAL A 1 309 ? -5.230 6.994 -0.556 1.00 98.06 309 VAL A CA 1
ATOM 2209 C C . VAL A 1 309 ? -6.274 6.949 -1.673 1.00 98.06 309 VAL A C 1
ATOM 2211 O O . VAL A 1 309 ? -7.447 6.766 -1.384 1.00 98.06 309 VAL A O 1
ATOM 2214 N N . VAL A 1 310 ? -5.868 7.056 -2.941 1.00 98.25 310 VAL A N 1
ATOM 2215 C CA . VAL A 1 310 ? -6.771 6.968 -4.106 1.00 98.25 310 VAL A CA 1
ATOM 2216 C C . VAL A 1 310 ? -7.525 5.636 -4.129 1.00 98.25 310 VAL A C 1
ATOM 2218 O O . VAL A 1 310 ? -8.745 5.621 -4.279 1.00 98.25 310 VAL A O 1
ATOM 2221 N N . ILE A 1 311 ? -6.822 4.520 -3.933 1.00 98.12 311 ILE A N 1
ATOM 2222 C CA . ILE A 1 311 ? -7.443 3.191 -3.909 1.00 98.12 311 ILE A CA 1
ATOM 2223 C C . ILE A 1 311 ? -8.384 3.049 -2.705 1.00 98.12 311 ILE A C 1
ATOM 2225 O O . ILE A 1 311 ? -9.519 2.609 -2.874 1.00 98.12 311 ILE A O 1
ATOM 2229 N N . ALA A 1 312 ? -7.952 3.472 -1.513 1.00 97.75 312 ALA A N 1
ATOM 2230 C CA . ALA A 1 312 ? -8.770 3.434 -0.303 1.00 97.75 312 ALA A CA 1
ATOM 2231 C C . ALA A 1 312 ? -10.050 4.270 -0.445 1.00 97.75 312 ALA A C 1
ATOM 2233 O O . ALA A 1 312 ? -11.127 3.788 -0.109 1.00 97.75 312 ALA A O 1
ATOM 2234 N N . THR A 1 313 ? -9.960 5.476 -1.013 1.00 97.69 313 THR A N 1
ATOM 2235 C CA . THR A 1 313 ? -11.123 6.325 -1.304 1.00 97.69 313 THR A CA 1
ATOM 2236 C C . THR A 1 313 ? -12.106 5.628 -2.243 1.00 97.69 313 THR A C 1
ATOM 2238 O O . THR A 1 313 ? -13.311 5.620 -1.987 1.00 97.69 313 THR A O 1
ATOM 2241 N N . TRP A 1 314 ? -11.612 5.016 -3.321 1.00 97.44 314 TRP A N 1
ATOM 2242 C CA . TRP A 1 314 ? -12.463 4.307 -4.279 1.00 97.44 314 TRP A CA 1
ATOM 2243 C C . TRP A 1 314 ? -13.148 3.075 -3.666 1.00 97.44 314 TRP A C 1
ATOM 2245 O O . TRP A 1 314 ? -14.322 2.832 -3.936 1.00 97.44 314 TRP A O 1
ATOM 2255 N N . LEU A 1 315 ? -12.450 2.321 -2.812 1.00 96.62 315 LEU A N 1
ATOM 2256 C CA . LEU A 1 315 ? -13.032 1.189 -2.082 1.00 96.62 315 LEU A CA 1
ATOM 2257 C C . LEU A 1 315 ? -14.093 1.662 -1.074 1.00 96.62 315 LEU A C 1
ATOM 2259 O O . LEU A 1 315 ? -15.223 1.172 -1.088 1.00 96.62 315 LEU A O 1
ATOM 2263 N N . GLN A 1 316 ? -13.759 2.665 -0.257 1.00 95.81 316 GLN A N 1
ATOM 2264 C CA . GLN A 1 316 ? -14.615 3.165 0.819 1.00 95.81 316 GLN A CA 1
ATOM 2265 C C . GLN A 1 316 ? -15.913 3.796 0.289 1.00 95.81 316 GLN A C 1
ATOM 2267 O O . GLN A 1 316 ? -16.991 3.506 0.804 1.00 95.81 316 GLN A O 1
ATOM 2272 N N . THR A 1 317 ? -15.843 4.596 -0.781 1.00 96.06 317 THR A N 1
ATOM 2273 C CA . THR A 1 317 ? -17.029 5.205 -1.431 1.00 96.06 317 THR A CA 1
ATOM 2274 C C . THR A 1 317 ? -17.980 4.179 -2.050 1.00 96.06 317 THR A C 1
ATOM 2276 O O . THR A 1 317 ? -19.138 4.487 -2.318 1.00 96.06 317 THR A O 1
ATOM 2279 N N . ARG A 1 318 ? -17.520 2.941 -2.251 1.00 94.25 318 ARG A N 1
ATOM 2280 C CA . ARG A 1 318 ? -18.322 1.824 -2.768 1.00 94.25 318 ARG A CA 1
ATOM 2281 C C . ARG A 1 318 ? -18.806 0.861 -1.689 1.00 94.25 318 ARG A C 1
ATOM 2283 O O . ARG A 1 318 ? -19.439 -0.144 -2.015 1.00 94.25 318 ARG A O 1
ATOM 2290 N N . GLY A 1 319 ? -18.523 1.164 -0.422 1.00 93.44 319 GLY A N 1
ATOM 2291 C CA . GLY A 1 319 ? -18.853 0.296 0.705 1.00 93.44 319 GLY A CA 1
ATOM 2292 C C . GLY A 1 319 ? -18.039 -0.998 0.724 1.00 93.44 319 GLY A C 1
ATOM 2293 O O . GLY A 1 319 ? -18.496 -1.989 1.286 1.00 93.44 319 GLY A O 1
ATOM 2294 N N . HIS A 1 320 ? -16.867 -1.016 0.084 1.00 93.81 320 HIS A N 1
ATOM 2295 C CA . HIS A 1 320 ? -15.932 -2.129 0.191 1.00 93.81 320 HIS A CA 1
ATOM 2296 C C . HIS A 1 320 ? -14.996 -1.924 1.380 1.00 93.81 320 HIS A C 1
ATOM 2298 O O . HIS A 1 320 ? -14.584 -0.802 1.683 1.00 93.81 320 HIS A O 1
ATOM 2304 N N . GLU A 1 321 ? -14.628 -3.028 2.026 1.00 94.00 321 GLU A N 1
ATOM 2305 C CA . GLU A 1 321 ? -13.612 -3.027 3.073 1.00 94.00 321 GLU A CA 1
ATOM 2306 C C . GLU A 1 321 ? -12.250 -2.625 2.493 1.00 94.00 321 GLU A C 1
ATOM 2308 O O . GLU A 1 321 ? -11.825 -3.118 1.443 1.00 94.00 321 GLU A O 1
ATOM 2313 N N . VAL A 1 322 ? -11.541 -1.731 3.185 1.00 95.88 322 VAL A N 1
ATOM 2314 C CA . VAL A 1 322 ? -10.193 -1.317 2.784 1.00 95.88 322 VAL A CA 1
ATOM 2315 C C . VAL A 1 322 ? -9.172 -2.201 3.499 1.00 95.88 322 VAL A C 1
ATOM 2317 O O . VAL A 1 322 ? -8.625 -1.852 4.547 1.00 95.88 322 VAL A O 1
ATOM 2320 N N . SER A 1 323 ? -8.929 -3.374 2.922 1.00 95.25 323 SER A N 1
ATOM 2321 C CA . SER A 1 323 ? -7.924 -4.335 3.381 1.00 95.25 323 SER A CA 1
ATOM 2322 C C . SER A 1 323 ? -6.649 -4.287 2.517 1.00 95.25 323 SER A C 1
ATOM 2324 O O . SER A 1 323 ? -6.677 -3.755 1.402 1.00 95.25 323 SER A O 1
ATOM 2326 N N . PRO A 1 324 ? -5.503 -4.836 2.968 1.00 95.25 324 PRO A N 1
ATOM 2327 C CA . PRO A 1 324 ? -4.294 -4.937 2.156 1.00 95.25 324 PRO A CA 1
ATOM 2328 C C . PRO A 1 324 ? -4.508 -5.670 0.828 1.00 95.25 324 PRO A C 1
ATOM 2330 O O . PRO A 1 324 ? -4.037 -5.169 -0.195 1.00 95.25 324 PRO A O 1
ATOM 2333 N N . ARG A 1 325 ? -5.247 -6.790 0.802 1.00 94.50 325 ARG A N 1
ATOM 2334 C CA . ARG A 1 325 ? -5.587 -7.494 -0.449 1.00 94.50 325 ARG A CA 1
ATOM 2335 C C . ARG A 1 325 ? -6.443 -6.637 -1.373 1.00 94.50 325 ARG A C 1
ATOM 2337 O O . ARG A 1 325 ? -6.137 -6.547 -2.557 1.00 94.50 325 ARG A O 1
ATOM 2344 N N . ALA A 1 326 ? -7.455 -5.947 -0.841 1.00 95.81 326 ALA A N 1
ATOM 2345 C CA . ALA A 1 326 ? -8.284 -5.042 -1.637 1.00 95.81 326 ALA A CA 1
ATOM 2346 C C . ALA A 1 326 ? -7.454 -3.903 -2.250 1.00 95.81 326 ALA A C 1
ATOM 2348 O O . ALA A 1 326 ? -7.665 -3.511 -3.400 1.00 95.81 326 ALA A O 1
ATOM 2349 N N . VAL A 1 327 ? -6.462 -3.396 -1.508 1.00 97.06 327 VAL A N 1
ATOM 2350 C CA . VAL A 1 327 ? -5.537 -2.389 -2.030 1.00 97.06 327 VAL A CA 1
ATOM 2351 C C . VAL A 1 327 ? -4.635 -2.968 -3.124 1.00 97.06 327 VAL A C 1
ATOM 2353 O O . VAL A 1 327 ? -4.443 -2.294 -4.135 1.00 97.06 327 VAL A O 1
ATOM 2356 N N . ILE A 1 328 ? -4.117 -4.197 -2.978 1.00 97.00 328 ILE A N 1
ATOM 2357 C CA . ILE A 1 328 ? -3.347 -4.885 -4.036 1.00 97.00 328 ILE A CA 1
ATOM 2358 C C . ILE A 1 328 ? -4.169 -4.969 -5.329 1.00 97.00 328 ILE A C 1
ATOM 2360 O O . ILE A 1 328 ? -3.699 -4.499 -6.367 1.00 97.00 328 ILE A O 1
ATOM 2364 N N . ALA A 1 329 ? -5.413 -5.450 -5.252 1.00 96.00 329 ALA A N 1
ATOM 2365 C CA . ALA A 1 329 ? -6.311 -5.527 -6.406 1.00 96.00 329 ALA A CA 1
ATOM 2366 C C . ALA A 1 329 ? -6.539 -4.144 -7.053 1.00 96.00 329 ALA A C 1
ATOM 2368 O O . ALA A 1 329 ? -6.614 -4.003 -8.277 1.00 96.00 329 ALA A O 1
ATOM 2369 N N . GLY A 1 330 ? -6.588 -3.082 -6.240 1.00 96.75 330 GLY A N 1
ATOM 2370 C CA . GLY A 1 330 ? -6.635 -1.701 -6.723 1.00 96.75 330 GLY A CA 1
ATOM 2371 C C . GLY A 1 330 ? -5.382 -1.275 -7.501 1.00 96.75 330 GLY A C 1
ATOM 2372 O O . GLY A 1 330 ? -5.505 -0.616 -8.535 1.00 96.75 330 GLY A O 1
ATOM 2373 N N . TYR A 1 331 ? -4.182 -1.663 -7.056 1.00 98.12 331 TYR A N 1
ATOM 2374 C CA . TYR A 1 331 ? -2.935 -1.400 -7.790 1.00 98.12 331 TYR A CA 1
ATOM 2375 C C . TYR A 1 331 ? -2.932 -2.086 -9.156 1.00 98.12 331 TYR A C 1
ATOM 2377 O O . TYR A 1 331 ? -2.631 -1.443 -10.164 1.00 98.12 331 TYR A O 1
ATOM 2385 N N . GLU A 1 332 ? -3.297 -3.365 -9.186 1.00 96.75 332 GLU A N 1
ATOM 2386 C CA . GLU A 1 332 ? -3.341 -4.168 -10.409 1.00 96.75 332 GLU A CA 1
ATOM 2387 C C . GLU A 1 332 ? -4.344 -3.588 -11.408 1.00 96.75 332 GLU A C 1
ATOM 2389 O O . GLU A 1 332 ? -4.011 -3.361 -12.573 1.00 96.75 332 GLU A O 1
ATOM 2394 N N . ARG A 1 333 ? -5.537 -3.208 -10.934 1.00 94.88 333 ARG A N 1
ATOM 2395 C CA . ARG A 1 333 ? -6.571 -2.564 -11.755 1.00 94.88 333 ARG A CA 1
ATOM 2396 C C . ARG A 1 333 ? -6.146 -1.212 -12.319 1.00 94.88 333 ARG A C 1
ATOM 2398 O O . ARG A 1 333 ? -6.532 -0.857 -13.432 1.00 94.88 333 ARG A O 1
ATOM 2405 N N . ALA A 1 334 ? -5.362 -0.444 -11.568 1.00 95.75 334 ALA A N 1
ATOM 2406 C CA . ALA A 1 334 ? -4.804 0.818 -12.044 1.00 95.75 334 ALA A CA 1
ATOM 2407 C C . ALA A 1 334 ? -3.620 0.627 -13.016 1.00 95.75 334 ALA A C 1
ATOM 2409 O O . ALA A 1 334 ? -3.122 1.613 -13.566 1.00 95.75 334 ALA A O 1
ATOM 2410 N N . GLY A 1 335 ? -3.161 -0.613 -13.234 1.00 96.62 335 GLY A N 1
ATOM 2411 C CA . GLY A 1 335 ? -1.975 -0.920 -14.033 1.00 96.62 335 GLY A CA 1
ATOM 2412 C C . GLY A 1 335 ? -0.682 -0.431 -13.378 1.00 96.62 335 GLY A C 1
ATOM 2413 O O . GLY A 1 335 ? 0.295 -0.127 -14.065 1.00 96.62 335 GLY A O 1
ATOM 2414 N N . TRP A 1 336 ? -0.673 -0.283 -12.053 1.00 97.69 336 TRP A N 1
ATOM 2415 C CA . TRP A 1 336 ? 0.497 0.147 -11.301 1.00 97.69 336 TRP A CA 1
ATOM 2416 C C . TRP A 1 336 ? 1.237 -1.049 -10.722 1.00 97.69 336 TRP A C 1
ATOM 2418 O O . TRP A 1 336 ? 0.646 -2.035 -10.296 1.00 97.69 336 TRP A O 1
ATOM 2428 N N . ARG A 1 337 ? 2.562 -0.925 -10.622 1.00 97.62 337 ARG A N 1
ATOM 2429 C CA . ARG A 1 337 ? 3.374 -1.918 -9.923 1.00 97.62 337 ARG A CA 1
ATOM 2430 C C . ARG A 1 337 ? 2.993 -1.957 -8.441 1.00 97.62 337 ARG A C 1
ATOM 2432 O O . ARG A 1 337 ? 3.144 -0.947 -7.748 1.00 97.62 337 ARG A O 1
ATOM 2439 N N . VAL A 1 338 ? 2.569 -3.128 -7.971 1.00 97.94 338 VAL A N 1
ATOM 2440 C CA . VAL A 1 338 ? 2.291 -3.397 -6.556 1.00 97.94 338 VAL A CA 1
ATOM 2441 C C . VAL A 1 338 ? 3.590 -3.242 -5.746 1.00 97.94 338 VAL A C 1
ATOM 2443 O O . VAL A 1 338 ? 4.636 -3.763 -6.153 1.00 97.94 338 VAL A O 1
ATOM 2446 N N . PRO A 1 339 ? 3.584 -2.514 -4.614 1.00 96.38 339 PRO A N 1
ATOM 2447 C CA . PRO A 1 339 ? 4.724 -2.481 -3.708 1.00 96.38 339 PRO A CA 1
ATOM 2448 C C . PRO A 1 339 ? 5.083 -3.891 -3.224 1.00 96.38 339 PRO A C 1
ATOM 2450 O O . PRO A 1 339 ? 4.212 -4.619 -2.763 1.00 96.38 339 PRO A O 1
ATOM 2453 N N . VAL A 1 340 ? 6.376 -4.238 -3.242 1.00 93.69 340 VAL A N 1
ATOM 2454 C CA . VAL A 1 340 ? 6.884 -5.560 -2.805 1.00 93.69 340 VAL A CA 1
ATOM 2455 C C . VAL A 1 340 ? 6.398 -5.931 -1.398 1.00 93.69 340 VAL A C 1
ATOM 2457 O O . VAL A 1 340 ? 6.167 -7.095 -1.101 1.00 93.69 340 VAL A O 1
ATOM 2460 N N . ASN A 1 341 ? 6.217 -4.932 -0.531 1.00 94.88 341 ASN A N 1
ATOM 2461 C CA . ASN A 1 341 ? 5.634 -5.105 0.791 1.00 94.88 341 ASN A CA 1
ATOM 2462 C C . ASN A 1 341 ? 4.483 -4.109 0.985 1.00 94.88 341 ASN A C 1
ATOM 2464 O O . ASN A 1 341 ? 4.685 -2.992 1.480 1.00 94.88 341 ASN A O 1
ATOM 2468 N N . ILE A 1 342 ? 3.273 -4.505 0.575 1.00 96.88 342 ILE A N 1
ATOM 2469 C CA . ILE A 1 342 ? 2.086 -3.646 0.679 1.00 96.88 342 ILE A CA 1
ATOM 2470 C C . ILE A 1 342 ? 1.805 -3.242 2.131 1.00 96.88 342 ILE A C 1
ATOM 2472 O O . ILE A 1 342 ? 1.531 -2.075 2.404 1.00 96.88 342 ILE A O 1
ATOM 2476 N N . GLY A 1 343 ? 1.976 -4.160 3.087 1.00 94.88 343 GLY A N 1
ATOM 2477 C CA . GLY A 1 343 ? 1.723 -3.892 4.502 1.00 94.88 343 GLY A CA 1
ATOM 2478 C C . GLY A 1 343 ? 2.636 -2.801 5.065 1.00 94.88 343 GLY A C 1
ATOM 2479 O O . GLY A 1 343 ? 2.185 -1.941 5.821 1.00 94.88 343 GLY A O 1
ATOM 2480 N N . ALA A 1 344 ? 3.914 -2.783 4.671 1.00 93.00 344 ALA A N 1
ATOM 2481 C CA . ALA A 1 344 ? 4.841 -1.717 5.043 1.00 93.00 344 ALA A CA 1
ATOM 2482 C C . ALA A 1 344 ? 4.447 -0.369 4.421 1.00 93.00 344 ALA A C 1
ATOM 2484 O O . ALA A 1 344 ? 4.472 0.646 5.121 1.00 93.00 344 ALA A O 1
ATOM 2485 N N . SER A 1 345 ? 4.035 -0.362 3.148 1.00 97.31 345 SER A N 1
ATOM 2486 C CA . SER A 1 345 ? 3.557 0.854 2.481 1.00 97.31 345 SER A CA 1
ATOM 2487 C C . SER A 1 345 ? 2.312 1.420 3.166 1.00 97.31 345 SER A C 1
ATOM 2489 O O . SER A 1 345 ? 2.271 2.617 3.434 1.00 97.31 345 SER A O 1
ATOM 2491 N N . LEU A 1 346 ? 1.336 0.577 3.510 1.00 96.81 346 LEU A N 1
ATOM 2492 C CA . LEU A 1 346 ? 0.108 0.993 4.190 1.00 96.81 346 LEU A CA 1
ATOM 2493 C C . LEU A 1 346 ? 0.392 1.539 5.592 1.00 96.81 346 LEU A C 1
ATOM 2495 O O . LEU A 1 346 ? -0.063 2.631 5.923 1.00 96.81 346 LEU A O 1
ATOM 2499 N N . ARG A 1 347 ? 1.230 0.859 6.389 1.00 94.94 347 ARG A N 1
ATOM 2500 C CA . ARG A 1 347 ? 1.668 1.375 7.701 1.00 94.94 347 ARG A CA 1
ATOM 2501 C C . ARG A 1 347 ? 2.377 2.724 7.592 1.00 94.94 347 ARG A C 1
ATOM 2503 O O . ARG A 1 347 ? 2.222 3.567 8.472 1.00 94.94 347 ARG A O 1
ATOM 2510 N N . GLN A 1 348 ? 3.157 2.948 6.534 1.00 95.50 348 GLN A N 1
ATOM 2511 C CA . GLN A 1 348 ? 3.798 4.241 6.290 1.00 95.50 348 GLN A CA 1
ATOM 2512 C C . GLN A 1 348 ? 2.767 5.331 5.967 1.00 95.50 348 GLN A C 1
ATOM 2514 O O . GLN A 1 348 ? 2.863 6.433 6.509 1.00 95.50 348 GLN A O 1
ATOM 2519 N N . THR A 1 349 ? 1.770 5.024 5.138 1.00 96.88 349 THR A N 1
ATOM 2520 C CA . THR A 1 349 ? 0.670 5.942 4.814 1.00 96.88 349 THR A CA 1
ATOM 2521 C C . THR A 1 349 ? -0.175 6.271 6.056 1.00 96.88 349 THR A C 1
ATOM 2523 O O . THR A 1 349 ? -0.538 7.433 6.260 1.00 96.88 349 THR A O 1
ATOM 2526 N N . VAL A 1 350 ? -0.395 5.288 6.940 1.00 95.62 350 VAL A N 1
ATOM 2527 C CA . VAL A 1 350 ? -1.034 5.476 8.255 1.00 95.62 350 VAL A CA 1
ATOM 2528 C C . VAL A 1 350 ? -0.191 6.362 9.172 1.00 95.62 350 VAL A C 1
ATOM 2530 O O . VAL A 1 350 ? -0.701 7.323 9.735 1.00 95.62 350 VAL A O 1
ATOM 2533 N N . ARG A 1 351 ? 1.124 6.125 9.269 1.00 92.44 351 ARG A N 1
ATOM 2534 C CA . ARG A 1 351 ? 2.037 6.964 10.072 1.00 92.44 351 ARG A CA 1
ATOM 2535 C C . ARG A 1 351 ? 2.056 8.423 9.608 1.00 92.44 351 ARG A C 1
ATOM 2537 O O . ARG A 1 351 ? 2.212 9.328 10.417 1.00 92.44 351 ARG A O 1
ATOM 2544 N N . LYS A 1 352 ? 1.880 8.668 8.306 1.00 92.75 352 LYS A N 1
ATOM 2545 C CA . LYS A 1 352 ? 1.734 10.021 7.734 1.00 92.75 352 LYS A CA 1
ATOM 2546 C C . LYS A 1 352 ? 0.367 10.656 8.036 1.00 92.75 352 LYS A C 1
ATOM 2548 O O . LYS A 1 352 ? 0.141 11.827 7.716 1.00 92.75 352 LYS A O 1
ATOM 2553 N N . GLY A 1 353 ? -0.541 9.892 8.641 1.00 94.81 353 GLY A N 1
ATOM 2554 C CA . GLY A 1 353 ? -1.897 10.285 8.988 1.00 94.81 353 GLY A CA 1
ATOM 2555 C C . GLY A 1 353 ? -2.776 10.520 7.767 1.00 94.81 353 GLY A C 1
ATOM 2556 O O . GLY A 1 353 ? -3.671 11.355 7.857 1.00 94.81 353 GLY A O 1
ATOM 2557 N N . LEU A 1 354 ? -2.478 9.879 6.629 1.00 95.94 354 LEU A N 1
ATOM 2558 C CA . LEU A 1 354 ? -3.280 9.950 5.397 1.00 95.94 354 LEU A CA 1
ATOM 2559 C C . LEU A 1 354 ? -4.357 8.857 5.359 1.00 95.94 354 LEU A C 1
ATOM 2561 O O . LEU A 1 354 ? -5.440 9.065 4.821 1.00 95.94 354 LEU A O 1
ATOM 2565 N N . LEU A 1 355 ? -4.052 7.712 5.968 1.00 96.75 355 LEU A N 1
ATOM 2566 C CA . LEU A 1 355 ? -5.002 6.655 6.295 1.00 96.75 355 LEU A CA 1
ATOM 2567 C C . LEU A 1 355 ? -5.050 6.491 7.817 1.00 96.75 355 LEU A C 1
ATOM 2569 O O . LEU A 1 355 ? -4.082 6.814 8.507 1.00 96.75 355 LEU A O 1
ATOM 2573 N N . GLY A 1 356 ? -6.170 6.008 8.331 1.00 94.12 356 GLY A N 1
ATOM 2574 C CA . GLY A 1 356 ? -6.320 5.541 9.704 1.00 94.12 356 GLY A CA 1
ATOM 2575 C C . GLY A 1 356 ? -6.633 4.050 9.718 1.00 94.12 356 GLY A C 1
ATOM 2576 O O . GLY A 1 356 ? -6.927 3.469 8.672 1.00 94.12 356 GLY A O 1
ATOM 2577 N N . VAL A 1 357 ? -6.543 3.432 10.894 1.00 94.44 357 VAL A N 1
ATOM 2578 C CA . VAL A 1 357 ? -6.994 2.053 11.116 1.00 94.44 357 VAL A CA 1
ATOM 2579 C C . VAL A 1 357 ? -8.141 2.100 12.118 1.00 94.44 357 VAL A C 1
ATOM 2581 O O . VAL A 1 357 ? -8.007 2.759 13.147 1.00 94.44 357 VAL A O 1
ATOM 2584 N N . GLY A 1 358 ? -9.274 1.487 11.782 1.00 89.56 358 GLY A N 1
ATOM 2585 C CA . GLY A 1 358 ? -10.421 1.347 12.676 1.00 89.56 358 GLY A CA 1
ATOM 2586 C C . GLY A 1 358 ? -10.198 0.272 13.739 1.00 89.56 358 GLY A C 1
ATOM 2587 O O . GLY A 1 358 ? -9.240 -0.502 13.672 1.00 89.56 358 GLY A O 1
ATOM 2588 N N . ASP A 1 359 ? -11.112 0.202 14.708 1.00 84.81 359 ASP A N 1
ATOM 2589 C CA . ASP A 1 359 ? -11.090 -0.805 15.783 1.00 84.81 359 ASP A CA 1
ATOM 2590 C C . ASP A 1 359 ? -11.239 -2.243 15.251 1.00 84.81 359 ASP A C 1
ATOM 2592 O O . ASP A 1 359 ? -10.805 -3.211 15.873 1.00 84.81 359 ASP A O 1
ATOM 2596 N N . ASP A 1 360 ? -11.823 -2.386 14.063 1.00 84.25 360 ASP A N 1
ATOM 2597 C CA . ASP A 1 360 ? -11.962 -3.630 13.308 1.00 84.25 360 ASP A CA 1
ATOM 2598 C C . ASP A 1 360 ? -10.684 -4.042 12.551 1.00 84.25 360 ASP A C 1
ATOM 2600 O O . ASP A 1 360 ? -10.635 -5.129 11.967 1.00 84.25 360 ASP A O 1
ATOM 2604 N N . GLY A 1 361 ? -9.638 -3.210 12.575 1.00 85.81 361 GLY A N 1
ATOM 2605 C CA . GLY A 1 361 ? -8.396 -3.415 11.832 1.00 85.81 361 GLY A CA 1
ATOM 2606 C C . GLY A 1 361 ? -8.486 -3.046 10.347 1.00 85.81 361 GLY A C 1
ATOM 2607 O O . GLY A 1 361 ? -7.528 -3.294 9.607 1.00 85.81 361 GLY A O 1
ATOM 2608 N N . LEU A 1 362 ? -9.608 -2.469 9.900 1.00 91.19 362 LEU A N 1
ATOM 2609 C CA . LEU A 1 362 ? -9.790 -2.004 8.528 1.00 91.19 362 LEU A CA 1
ATOM 2610 C C . LEU A 1 362 ? -9.246 -0.589 8.354 1.00 91.19 362 LEU A C 1
ATOM 2612 O O . LEU A 1 362 ? -9.242 0.231 9.275 1.00 91.19 362 LEU A O 1
ATOM 2616 N N . LEU A 1 363 ? -8.763 -0.290 7.152 1.00 94.94 363 LEU A N 1
ATOM 2617 C CA . LEU A 1 363 ? -8.266 1.042 6.838 1.00 94.94 363 LEU A CA 1
ATOM 2618 C C . LEU A 1 363 ? -9.421 1.990 6.507 1.00 94.94 363 LEU A C 1
ATOM 2620 O O . LEU A 1 363 ? -10.449 1.594 5.969 1.00 94.94 363 LEU A O 1
ATOM 2624 N N . HIS A 1 364 ? -9.229 3.272 6.784 1.00 95.88 364 HIS A N 1
ATOM 2625 C CA . HIS A 1 364 ? -10.140 4.326 6.347 1.00 95.88 364 HIS A CA 1
ATOM 2626 C C . HIS A 1 364 ? -9.358 5.572 5.936 1.00 95.88 364 HIS A C 1
ATOM 2628 O O . HIS A 1 364 ? -8.233 5.804 6.390 1.00 95.88 364 HIS A O 1
ATOM 2634 N N . VAL A 1 365 ? -9.944 6.394 5.071 1.00 96.50 365 VAL A N 1
ATOM 2635 C CA . VAL A 1 365 ? -9.332 7.655 4.641 1.00 96.50 365 VAL A CA 1
ATOM 2636 C C . VAL A 1 365 ? -9.528 8.720 5.721 1.00 96.50 365 VAL A C 1
ATOM 2638 O O . VAL A 1 365 ? -10.633 8.914 6.229 1.00 96.50 365 VAL A O 1
ATOM 2641 N N . THR A 1 366 ? -8.453 9.422 6.088 1.00 96.19 366 THR A N 1
ATOM 2642 C CA . THR A 1 366 ? -8.523 10.537 7.049 1.00 96.19 366 THR A CA 1
ATOM 2643 C C . THR A 1 366 ? -8.791 11.858 6.340 1.00 96.19 366 THR A C 1
ATOM 2645 O O . THR A 1 366 ? -8.634 11.968 5.121 1.00 96.19 366 THR A O 1
ATOM 2648 N N . ARG A 1 367 ? -9.086 12.926 7.094 1.00 94.25 367 ARG A N 1
ATOM 2649 C CA . ARG A 1 367 ? -9.243 14.269 6.508 1.00 94.25 367 ARG A CA 1
ATOM 2650 C C . ARG A 1 367 ? -7.990 14.738 5.757 1.00 94.25 367 ARG A C 1
ATOM 2652 O O . ARG A 1 367 ? -8.098 15.401 4.730 1.00 94.25 367 ARG A O 1
ATOM 2659 N N . ALA A 1 368 ? -6.800 14.378 6.240 1.00 93.25 368 ALA A N 1
ATOM 2660 C CA . ALA A 1 368 ? -5.548 14.712 5.560 1.00 93.25 368 ALA A CA 1
ATOM 2661 C C . ALA A 1 368 ? -5.333 13.880 4.284 1.00 93.25 368 ALA A C 1
ATOM 2663 O O . ALA A 1 368 ? -4.762 14.393 3.325 1.00 93.25 368 ALA A O 1
ATOM 2664 N N . GLY A 1 369 ? -5.806 12.630 4.254 1.00 95.06 369 GLY A N 1
ATOM 2665 C CA . GLY A 1 369 ? -5.867 11.833 3.028 1.00 95.06 369 GLY A CA 1
ATOM 2666 C C . GLY A 1 369 ? -6.829 12.439 2.008 1.00 95.06 369 GLY A C 1
ATOM 2667 O O . GLY A 1 369 ? -6.454 12.648 0.859 1.00 95.06 369 GLY A O 1
ATOM 2668 N N . ALA A 1 370 ? -8.035 12.814 2.440 1.00 94.88 370 ALA A N 1
ATOM 2669 C CA . ALA A 1 370 ? -9.047 13.439 1.586 1.00 94.88 370 ALA A CA 1
ATOM 2670 C C . ALA A 1 370 ? -8.586 14.782 0.985 1.00 94.88 370 ALA A C 1
ATOM 2672 O O . ALA A 1 370 ? -8.940 15.111 -0.145 1.00 94.88 370 ALA A O 1
ATOM 2673 N N . ALA A 1 371 ? -7.722 15.526 1.683 1.00 93.31 371 ALA A N 1
ATOM 2674 C CA . ALA A 1 371 ? -7.121 16.752 1.156 1.00 93.31 371 ALA A CA 1
ATOM 2675 C C . ALA A 1 371 ? -6.252 16.529 -0.100 1.00 93.31 371 ALA A C 1
ATOM 2677 O O . ALA A 1 371 ? -5.910 17.491 -0.779 1.00 93.31 371 ALA A O 1
ATOM 2678 N N . HIS A 1 372 ? -5.897 15.282 -0.440 1.00 90.88 372 HIS A N 1
ATOM 2679 C CA . HIS A 1 372 ? -5.213 14.967 -1.697 1.00 90.88 372 HIS A CA 1
ATOM 2680 C C . HIS A 1 372 ? -6.045 15.321 -2.942 1.00 90.88 372 HIS A C 1
ATOM 2682 O O . HIS A 1 372 ? -5.467 15.568 -3.998 1.00 90.88 372 HIS A O 1
ATOM 2688 N N . PHE A 1 373 ? -7.372 15.353 -2.816 1.00 88.81 373 PHE A N 1
ATOM 2689 C CA . PHE A 1 373 ? -8.300 15.594 -3.922 1.00 88.81 373 PHE A CA 1
ATOM 2690 C C . PHE A 1 373 ? -8.772 17.053 -4.027 1.00 88.81 373 PHE A C 1
ATOM 2692 O O . PHE A 1 373 ? -9.656 17.344 -4.831 1.00 88.81 373 PHE A O 1
ATOM 2699 N N . SER A 1 374 ? -8.249 17.943 -3.176 1.00 85.12 374 SER A N 1
ATOM 2700 C CA . SER A 1 374 ? -8.652 19.355 -3.072 1.00 85.12 374 SER A CA 1
ATOM 2701 C C . SER A 1 374 ? -7.760 20.311 -3.856 1.00 85.12 374 SER A C 1
ATOM 2703 O O . SER A 1 374 ? -6.562 19.997 -4.047 1.00 85.12 374 SER A O 1
#

Foldseek 3Di:
DDDDDDDDDDDDDDDDDDDDDDDDDDDDPPVVVVVVVVVVVVVVVVVVVVVVVVVVVVVVVVVVVVVVVVVVVVVVVPPDPPDPDPDDDDDDDDDDDDDDDDDDDDDDDDDDDDDDDDDDDDDDDDDDDDDDDDDDDDDDDDDDDDDPPPPDDLLVVLVVQCVVCVVVLVVLLVVDDPVCSVVSSVVVSCCRRPVVDDSVPDDRDPCVCVVVVVDDDDPDDDDDDDDDDDDPPPPCQVVVVVVCVVLVQPPLSQFLPDPPPPPPPPDDPVLVVVLVVLDFDQLVRADDDPDLVRLCVLQPDPDLLLLLLSQQSHCRVVVHWATLVSSQVSCVRVVHDDPPDSSVSVVVSSSVSQWDADPSRTIGGGNNVRVSND

Secondary structure (DSSP, 8-state):
----------------------------SSHHHHHHHHHHHHHHHHHHHHHHHHHHHHHHHHHHHHHHHHHHHHHHHT---S-----------------------------------------------------------------------HHHHHHHHHHHHHHHHHHHHHTS-TTTHHHHHHHHHHHHHTS---GGG-PPP-GGGTTGGGS-------------S---SSHHHHHHHHHHHHTTTT-TT-----------TTS-HHHHHHHHTT-BPPGGGSPP-SSHHHHHHHS---SHHHHHHHHHHHHHTTT----HHHHHHHHHHTTPPPPTTHHHHHHHHHHTTSEEE-TTS-EEEBHHHHGGG-

Radius of gyration: 37.07 Å; chains: 1; bounding box: 101×101×91 Å

pLDDT: mean 71.22, std 23.9, range [27.25, 98.5]

Sequence (374 aa):
MAKSKTAKSGKSDKAGNAGKGDKSDKGDKGGKAAKAAKRARKREKAERRAEEQRAEDLRAQEQRVEEQRAQEQRAQGAQPAPGEPRGGDASAEDRAPGEPRARTEPHPRDARAAERTAGRPGGSGGSGERGERGESGERGESGEAPASDGRAPAAASGFVRLVPVIGELVELVDRHAPEVRRAVFDAYVTAIVVDGAAVDDLVPLDVRGADAAAGGAARGGIAGAAVAVDDAAGRDEAGDRAALAAEGIGAPGDRLAVPAGADRPGQPAWESDVIAARGAVPADDLPQHRTLRGLVAAAPPANNDQRNVVIATWLQTRGHEVSPRAVIAGYERAGWRVPVNIGASLRQTVRKGLLGVGDDGLLHVTRAGAAHFS